Protein AF-A0A0N7KBE3-F1 (afdb_monomer_lite)

Secondary structure (DSSP, 8-state):
-HHHHHHHHT----HHHHHHHHHHHHHHHHHHHSTTS-HHHHHHHHHT-HHHHHHHHHHHHH-TTHHHHHHHHHHHHHHHT-EETTEE--SSSEE-SPPP-EEEEEEEETTEEEEEEEETTTEEEEEETTEEPPPEEGGGHHHHHHHSSS-HHHHHHHHHHHHHHHTTTEE-HHHHHHGGGGGGGS-HHHHHHHHHHHHHHHHHHHHHHHHHHHTT-S---HHHHHHHHHHHHHHHHHHTTS---

Organism: NCBI:txid1303921

Radius of gyration: 21.25 Å; chains: 1; bounding box: 46×39×81 Å

pLDDT: mean 93.51, std 7.11, range [55.38, 98.5]

Sequence (245 aa):
MNKFKTYRESIDIDYYVYFTKAYFAFNAYLKCKYPNNNDTEQIQEIQGNIIVLGKFEGLVNSGKHFKDDLIALRDAITATEIMNNGKVINLSVVKIGKHEVKDVFNQKFNKTQYFIKAIDGDKFTFTVKKYQSNPFSYDDLDQVIINAKISKTQKEKVKSEIIGFVSKYTVNLIEELDKLKSFDEYDSMEQGKIIKGIYQGYMVILYKLRNALFHSEVEPNEDVMKVYKFAYFTLRKIVHKIPVS

Foldseek 3Di:
DVVVVVCVVVVPDQLLVLLVVLVVLVVVVLCVVPVPDDPVVSLLVVLPDPQLLVLLLCCLVPNDCLLVLLLLLVVLLVVAQFDFPNHGPALQWFFLADQDWDFLDAQDDPNWTKTWTQHPPQWIWIDTDPWTFDTDHPVCLVVRLVPTPDDPVVSVVNNVSVVVSSCVRTHNLNVLSVCSVVLVVDDPVVNSVSSSRNSSRLSRSSVRLVNSSVVVSDDDDPSNSSNSNSSSVNSNSSSVSPDDD

Structure (mmCIF, N/CA/C/O backbone):
data_AF-A0A0N7KBE3-F1
#
_entry.id   AF-A0A0N7KBE3-F1
#
loop_
_atom_site.group_PDB
_atom_site.id
_atom_site.type_symbol
_atom_site.label_atom_id
_atom_site.label_alt_id
_atom_site.label_comp_id
_atom_site.label_asym_id
_atom_site.label_entity_id
_atom_site.label_seq_id
_atom_site.pdbx_PDB_ins_code
_atom_site.Cartn_x
_atom_site.Cartn_y
_atom_site.Cartn_z
_atom_site.occupancy
_atom_site.B_iso_or_equiv
_atom_site.auth_seq_id
_atom_site.auth_comp_id
_atom_site.auth_asym_id
_atom_site.auth_atom_id
_atom_site.pdbx_PDB_model_num
ATOM 1 N N . MET A 1 1 ? -2.328 12.972 -47.769 1.00 58.09 1 MET A N 1
ATOM 2 C CA . MET A 1 1 ? -1.957 13.864 -46.646 1.00 58.09 1 MET A CA 1
ATOM 3 C C . MET A 1 1 ? -2.874 13.737 -45.424 1.00 58.09 1 MET A C 1
ATOM 5 O O . MET A 1 1 ? -2.329 13.602 -44.340 1.00 58.09 1 MET A O 1
ATOM 9 N N . ASN A 1 2 ? -4.210 13.668 -45.560 1.00 65.00 2 ASN A N 1
ATOM 10 C CA . ASN A 1 2 ? -5.120 13.497 -44.404 1.00 65.00 2 ASN A CA 1
ATOM 11 C C . ASN A 1 2 ? -4.841 12.242 -43.557 1.00 65.00 2 ASN A C 1
ATOM 13 O O . ASN A 1 2 ? -4.743 12.345 -42.344 1.00 65.00 2 ASN A O 1
ATOM 17 N N . LYS A 1 3 ? -4.605 11.081 -44.186 1.00 60.62 3 LYS A N 1
ATOM 18 C CA . LYS A 1 3 ? -4.314 9.832 -43.455 1.00 60.62 3 LYS A CA 1
ATOM 19 C C . LYS A 1 3 ? -3.034 9.908 -42.609 1.00 60.62 3 LYS A C 1
ATOM 21 O O . LYS A 1 3 ? -3.018 9.413 -41.496 1.00 60.62 3 LYS A O 1
ATOM 26 N N . PHE A 1 4 ? -1.978 10.556 -43.110 1.00 77.19 4 PHE A N 1
ATOM 27 C CA . PHE A 1 4 ? -0.725 10.733 -42.361 1.00 77.19 4 PHE A CA 1
ATOM 28 C C . PHE A 1 4 ? -0.898 11.672 -41.163 1.00 77.19 4 PHE A C 1
ATOM 30 O O . PHE A 1 4 ? -0.346 11.405 -40.105 1.00 77.19 4 PHE A O 1
ATOM 37 N N . LYS A 1 5 ? -1.695 12.739 -41.313 1.00 74.88 5 LYS A N 1
ATOM 38 C CA . LYS A 1 5 ? -2.056 13.625 -40.201 1.00 74.88 5 LYS A CA 1
ATOM 39 C C . LYS A 1 5 ? -2.809 12.852 -39.112 1.00 74.88 5 LYS A C 1
ATOM 41 O O . LYS A 1 5 ? -2.388 12.901 -37.968 1.00 74.88 5 LYS A O 1
ATOM 46 N N . THR A 1 6 ? -3.801 12.043 -39.491 1.00 69.50 6 THR A N 1
ATOM 47 C CA . THR A 1 6 ? -4.522 11.162 -38.560 1.00 69.50 6 THR A CA 1
ATOM 48 C C . THR A 1 6 ? -3.596 10.157 -37.875 1.00 69.50 6 THR A C 1
ATOM 50 O O . THR A 1 6 ? -3.644 10.042 -36.660 1.00 69.50 6 THR A O 1
ATOM 53 N N . TYR A 1 7 ? -2.701 9.485 -38.613 1.00 74.00 7 TYR A N 1
ATOM 54 C CA . TYR A 1 7 ? -1.732 8.564 -38.005 1.00 74.00 7 TYR A CA 1
ATOM 55 C C . TYR A 1 7 ? -0.752 9.266 -37.064 1.00 74.00 7 TYR A C 1
ATOM 57 O O . TYR A 1 7 ? -0.377 8.697 -36.050 1.00 74.00 7 TYR A O 1
ATOM 65 N N . ARG A 1 8 ? -0.332 10.493 -37.389 1.00 74.75 8 ARG A N 1
ATOM 66 C CA . ARG A 1 8 ? 0.541 11.309 -36.538 1.00 74.75 8 ARG A CA 1
ATOM 67 C C . ARG A 1 8 ? -0.174 11.783 -35.272 1.00 74.75 8 ARG A C 1
ATOM 69 O O . ARG A 1 8 ? 0.470 11.885 -34.240 1.00 74.75 8 ARG A O 1
ATOM 76 N N . GLU A 1 9 ? -1.462 12.087 -35.358 1.00 68.50 9 GLU A N 1
ATOM 77 C CA . GLU A 1 9 ? -2.300 12.471 -34.215 1.00 68.50 9 GLU A CA 1
ATOM 78 C C . GLU A 1 9 ? -2.702 11.256 -33.363 1.00 68.50 9 GLU A C 1
ATOM 80 O O . GLU A 1 9 ? -3.001 11.416 -32.191 1.00 68.50 9 GLU A O 1
ATOM 85 N N . SER A 1 10 ? -2.660 10.039 -33.918 1.00 61.31 10 SER A N 1
ATOM 86 C CA . SER A 1 10 ? -2.966 8.786 -33.214 1.00 61.31 10 SER A CA 1
ATOM 87 C C . SER A 1 10 ? -1.727 7.990 -32.779 1.00 61.31 10 SER A C 1
ATOM 89 O O . SER A 1 10 ? -1.866 6.831 -32.395 1.00 61.31 10 SER A O 1
ATOM 91 N N . ILE A 1 11 ? -0.514 8.542 -32.918 1.00 72.38 11 ILE A N 1
ATOM 92 C CA . ILE A 1 11 ? 0.752 7.843 -32.606 1.00 72.38 11 ILE A CA 1
ATOM 93 C C . ILE A 1 11 ? 1.149 7.953 -31.129 1.00 72.38 11 ILE A C 1
ATOM 95 O O . ILE A 1 11 ? 2.269 7.587 -30.767 1.00 72.38 11 ILE A O 1
ATOM 99 N N . ASP A 1 12 ? 0.278 8.508 -30.287 1.00 73.94 12 ASP A N 1
ATOM 100 C CA . ASP A 1 12 ? 0.599 8.748 -28.888 1.00 73.94 12 ASP A CA 1
ATOM 101 C C . ASP A 1 12 ? 1.112 7.480 -28.203 1.00 73.94 12 ASP A C 1
ATOM 103 O O . ASP A 1 12 ? 0.693 6.354 -28.481 1.00 73.94 12 ASP A O 1
ATOM 107 N N . ILE A 1 13 ? 2.096 7.678 -27.328 1.00 83.75 13 ILE A N 1
ATOM 108 C CA . ILE A 1 13 ? 2.769 6.578 -26.647 1.00 83.75 13 ILE A CA 1
ATOM 109 C C . ILE A 1 13 ? 1.747 5.845 -25.780 1.00 83.75 13 ILE A C 1
ATOM 111 O O . ILE A 1 13 ? 1.262 6.383 -24.786 1.00 83.75 13 ILE A O 1
ATOM 115 N N . ASP A 1 14 ? 1.492 4.585 -26.122 1.00 88.94 14 ASP A N 1
ATOM 116 C CA . ASP A 1 14 ? 0.624 3.715 -25.342 1.00 88.94 14 ASP A CA 1
ATOM 117 C C . ASP A 1 14 ? 1.375 3.155 -24.125 1.00 88.94 14 ASP A C 1
ATOM 119 O O . ASP A 1 14 ? 2.021 2.098 -24.162 1.00 88.94 14 ASP A O 1
ATOM 123 N N . TYR A 1 15 ? 1.300 3.886 -23.014 1.00 95.25 15 TYR A N 1
ATOM 124 C CA . TYR A 1 15 ? 1.931 3.471 -21.769 1.00 95.25 15 TYR A CA 1
ATOM 125 C C . TYR A 1 15 ? 1.283 2.237 -21.132 1.00 95.25 15 TYR A C 1
ATOM 127 O O . TYR A 1 15 ? 1.960 1.589 -20.330 1.00 95.25 15 TYR A O 1
ATOM 135 N N . TYR A 1 16 ? 0.065 1.834 -21.518 1.00 94.31 16 TYR A N 1
ATOM 136 C CA . TYR A 1 16 ? -0.512 0.557 -21.084 1.00 94.31 16 TYR A CA 1
ATOM 137 C C . TYR A 1 16 ? 0.310 -0.610 -21.626 1.00 94.31 16 TYR A C 1
ATOM 139 O O . TYR A 1 16 ? 0.680 -1.520 -20.877 1.00 94.31 16 TYR A O 1
ATOM 147 N N . VAL A 1 17 ? 0.671 -0.560 -22.911 1.00 93.88 17 VAL A N 1
ATOM 148 C CA . VAL A 1 17 ? 1.497 -1.589 -23.561 1.00 93.88 17 VAL A CA 1
ATOM 149 C C . VAL A 1 17 ? 2.914 -1.598 -22.986 1.00 93.88 17 VAL A C 1
ATOM 151 O O . VAL A 1 17 ? 3.453 -2.664 -22.672 1.00 93.88 17 VAL A O 1
ATOM 154 N N . TYR A 1 18 ? 3.525 -0.425 -22.786 1.00 95.88 18 TYR A N 1
ATOM 155 C CA . TYR A 1 18 ? 4.863 -0.336 -22.186 1.00 95.88 18 TYR A CA 1
ATOM 156 C C . TYR A 1 18 ? 4.896 -0.849 -20.743 1.00 95.88 18 TYR A C 1
ATOM 158 O O . TYR A 1 18 ? 5.803 -1.611 -20.388 1.00 95.88 18 TYR A O 1
ATOM 166 N N . PHE A 1 19 ? 3.906 -0.476 -19.926 1.00 97.75 19 PHE A N 1
ATOM 167 C CA . PHE A 1 19 ? 3.745 -1.002 -18.574 1.00 97.75 19 PHE A CA 1
ATOM 168 C C . PHE A 1 19 ? 3.572 -2.520 -18.597 1.00 97.75 19 PHE A C 1
ATOM 170 O O . PHE A 1 19 ? 4.321 -3.221 -17.923 1.00 97.75 19 PHE A O 1
ATOM 177 N N . THR A 1 20 ? 2.663 -3.029 -19.432 1.00 97.00 20 THR A N 1
ATOM 178 C CA . THR A 1 20 ? 2.394 -4.465 -19.587 1.00 97.00 20 THR A CA 1
ATOM 179 C C . THR A 1 20 ? 3.665 -5.236 -19.931 1.00 97.00 20 THR A C 1
ATOM 181 O O . THR A 1 20 ? 3.981 -6.235 -19.290 1.00 97.00 20 THR A O 1
ATOM 184 N N . LYS A 1 21 ? 4.464 -4.737 -20.882 1.00 96.62 21 LYS A N 1
ATOM 185 C CA . LYS A 1 21 ? 5.739 -5.358 -21.263 1.00 96.62 21 LYS A CA 1
ATOM 186 C C . LYS A 1 21 ? 6.743 -5.388 -20.107 1.00 96.62 21 LYS A C 1
ATOM 188 O O . LYS A 1 21 ? 7.381 -6.415 -19.878 1.00 96.62 21 LYS A O 1
ATOM 193 N N . ALA A 1 22 ? 6.896 -4.279 -19.380 1.00 97.38 22 ALA A N 1
ATOM 194 C CA . ALA A 1 22 ? 7.784 -4.223 -18.218 1.00 97.38 22 ALA A CA 1
ATOM 195 C C . ALA A 1 22 ? 7.299 -5.149 -17.091 1.00 97.38 22 ALA A C 1
ATOM 197 O O . ALA A 1 22 ? 8.104 -5.845 -16.471 1.00 97.38 22 ALA A O 1
ATOM 198 N N . TYR A 1 23 ? 5.985 -5.205 -16.872 1.00 97.62 23 TYR A N 1
ATOM 199 C CA . TYR A 1 23 ? 5.374 -6.081 -15.887 1.00 97.62 23 TYR A CA 1
ATOM 200 C C . TYR A 1 23 ? 5.529 -7.552 -16.259 1.00 97.62 23 TYR A C 1
ATOM 202 O O . TYR A 1 23 ? 5.835 -8.347 -15.384 1.00 97.62 23 TYR A O 1
ATOM 210 N N . PHE A 1 24 ? 5.409 -7.939 -17.531 1.00 96.38 24 PHE A N 1
ATOM 211 C CA . PHE A 1 24 ? 5.674 -9.320 -17.941 1.00 96.38 24 PHE A CA 1
ATOM 212 C C . PHE A 1 24 ? 7.113 -9.750 -17.669 1.00 96.38 24 PHE A C 1
ATOM 214 O O . PHE A 1 24 ? 7.319 -10.856 -17.176 1.00 96.38 24 PHE A O 1
ATOM 221 N N . ALA A 1 25 ? 8.100 -8.882 -17.905 1.00 96.19 25 ALA A N 1
ATOM 222 C CA . ALA A 1 25 ? 9.485 -9.176 -17.540 1.00 96.19 25 ALA A CA 1
ATOM 223 C C . ALA A 1 25 ? 9.648 -9.350 -16.018 1.00 96.19 25 ALA A C 1
ATOM 225 O O . ALA A 1 25 ? 10.287 -10.298 -15.562 1.00 96.19 25 ALA A O 1
ATOM 226 N N . PHE A 1 26 ? 9.020 -8.477 -15.226 1.00 96.38 26 PHE A N 1
ATOM 227 C CA . PHE A 1 26 ? 9.009 -8.600 -13.768 1.00 96.38 26 PHE A CA 1
ATOM 228 C C . PHE A 1 26 ? 8.296 -9.877 -13.292 1.00 96.38 26 PHE A C 1
ATOM 230 O O . PHE A 1 26 ? 8.809 -10.596 -12.442 1.00 96.38 26 PHE A O 1
ATOM 237 N N . ASN A 1 27 ? 7.150 -10.211 -13.880 1.00 95.38 27 ASN A N 1
ATOM 238 C CA . ASN A 1 27 ? 6.379 -11.407 -13.564 1.00 95.38 27 ASN A CA 1
ATOM 239 C C . ASN A 1 27 ? 7.139 -12.688 -13.934 1.00 95.38 27 ASN A C 1
ATOM 241 O O . ASN A 1 27 ? 7.119 -13.648 -13.173 1.00 95.38 27 ASN A O 1
ATOM 245 N N . ALA A 1 28 ? 7.857 -12.696 -15.061 1.00 95.06 28 ALA A N 1
ATOM 246 C CA . ALA A 1 28 ? 8.738 -13.800 -15.431 1.00 95.06 28 ALA A CA 1
ATOM 247 C C . ALA A 1 28 ? 9.829 -14.012 -14.372 1.00 95.06 28 ALA A C 1
ATOM 249 O O . ALA A 1 28 ? 10.035 -15.137 -13.922 1.00 95.06 28 ALA A O 1
ATOM 250 N N . TYR A 1 29 ? 10.457 -12.931 -13.896 1.00 95.06 29 TYR A N 1
ATOM 251 C CA . TYR A 1 29 ? 11.401 -13.006 -12.782 1.00 95.06 29 TYR A CA 1
ATOM 252 C C . TYR A 1 29 ? 10.765 -13.604 -11.516 1.00 95.06 29 TYR A C 1
ATOM 254 O O . TYR A 1 29 ? 11.348 -14.501 -10.906 1.00 95.06 29 TYR A O 1
ATOM 262 N N . LEU A 1 30 ? 9.559 -13.159 -11.139 1.00 95.00 30 LEU A N 1
ATOM 263 C CA . LEU A 1 30 ? 8.840 -13.697 -9.979 1.00 95.00 30 LEU A CA 1
ATOM 264 C C . LEU A 1 30 ? 8.523 -15.190 -10.131 1.00 95.00 30 LEU A C 1
ATOM 266 O O . LEU A 1 30 ? 8.756 -15.950 -9.196 1.00 95.00 30 LEU A O 1
ATOM 270 N N . LYS A 1 31 ? 8.047 -15.627 -11.303 1.00 94.75 31 LYS A N 1
ATOM 271 C CA . LYS A 1 31 ? 7.745 -17.040 -11.588 1.00 94.75 31 LYS A CA 1
ATOM 272 C C . LYS A 1 31 ? 8.997 -17.914 -11.566 1.00 94.75 31 LYS A C 1
ATOM 274 O O . LYS A 1 31 ? 8.933 -19.016 -11.036 1.00 94.75 31 LYS A O 1
ATOM 279 N 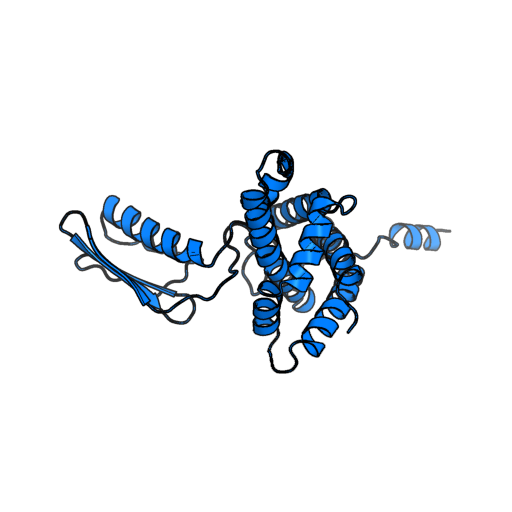N . CYS A 1 32 ? 10.131 -17.427 -12.067 1.00 93.69 32 CYS A N 1
ATOM 280 C CA . CYS A 1 32 ? 11.397 -18.158 -11.978 1.00 93.69 32 CYS A CA 1
ATOM 281 C C . CYS A 1 32 ? 11.901 -18.262 -10.533 1.00 93.69 32 CYS A C 1
ATOM 283 O O . CYS A 1 32 ? 12.384 -19.312 -10.119 1.00 93.69 32 CYS A O 1
ATOM 285 N N . LYS A 1 33 ? 11.794 -17.178 -9.756 1.00 93.44 33 LYS A N 1
ATOM 286 C CA . LYS A 1 33 ? 12.320 -17.123 -8.387 1.00 93.44 33 LYS A CA 1
ATOM 287 C C . LYS A 1 33 ? 11.433 -17.832 -7.362 1.00 93.44 33 LYS A C 1
ATOM 289 O O . LYS A 1 33 ? 11.946 -18.383 -6.392 1.00 93.44 33 LYS A O 1
ATOM 294 N N . TYR A 1 34 ? 10.121 -17.813 -7.578 1.00 94.62 34 TYR A N 1
ATOM 295 C CA . TYR A 1 34 ? 9.098 -18.320 -6.663 1.00 94.62 34 TYR A CA 1
ATOM 296 C C . TYR A 1 34 ? 8.081 -19.195 -7.428 1.00 94.62 34 TYR A C 1
ATOM 298 O O . TYR A 1 34 ? 6.909 -18.822 -7.555 1.00 94.62 34 TYR A O 1
ATOM 306 N N . PRO A 1 35 ? 8.510 -20.349 -7.976 1.00 94.12 35 PRO A N 1
ATOM 307 C CA . PRO A 1 35 ? 7.712 -21.135 -8.924 1.00 94.12 35 PRO A CA 1
ATOM 308 C C . PRO A 1 35 ? 6.451 -21.756 -8.316 1.00 94.12 35 PRO A C 1
ATOM 310 O O . PRO A 1 35 ? 5.465 -21.946 -9.022 1.00 94.12 35 PRO A O 1
ATOM 313 N N . ASN A 1 36 ? 6.466 -22.036 -7.012 1.00 95.69 36 ASN A N 1
ATOM 314 C CA . ASN A 1 36 ? 5.363 -22.698 -6.311 1.00 95.69 36 ASN A CA 1
ATOM 315 C C . ASN A 1 36 ? 4.343 -21.718 -5.712 1.00 95.69 36 ASN A C 1
ATOM 317 O O . ASN A 1 36 ? 3.344 -22.153 -5.147 1.00 95.69 36 ASN A O 1
ATOM 321 N N . ASN A 1 37 ? 4.592 -20.412 -5.825 1.00 94.81 37 ASN A N 1
ATOM 322 C CA . ASN A 1 37 ? 3.770 -19.380 -5.207 1.00 94.81 37 ASN A CA 1
ATOM 323 C C . ASN A 1 37 ? 2.746 -18.838 -6.212 1.00 94.81 37 ASN A C 1
ATOM 325 O O . ASN A 1 37 ? 3.055 -18.601 -7.387 1.00 94.81 37 ASN A O 1
ATOM 329 N N . ASN A 1 38 ? 1.530 -18.573 -5.740 1.00 93.69 38 ASN A N 1
ATOM 330 C CA . ASN A 1 38 ? 0.563 -17.791 -6.507 1.00 93.69 38 ASN A CA 1
ATOM 331 C C . ASN A 1 38 ? 0.981 -16.310 -6.575 1.00 93.69 38 ASN A C 1
ATOM 333 O O . ASN A 1 38 ? 1.863 -15.866 -5.844 1.00 93.69 38 ASN A O 1
ATOM 337 N N . ASP A 1 39 ? 0.349 -15.522 -7.443 1.00 91.69 39 ASP A N 1
ATOM 338 C CA . ASP A 1 39 ? 0.766 -14.135 -7.694 1.00 91.69 39 ASP A CA 1
ATOM 339 C C . ASP A 1 39 ? 0.797 -13.271 -6.418 1.00 91.69 39 ASP A C 1
ATOM 341 O O . ASP A 1 39 ? 1.727 -12.493 -6.219 1.00 91.69 39 ASP A O 1
ATOM 345 N N . THR A 1 40 ? -0.168 -13.442 -5.509 1.00 90.56 40 THR A N 1
ATOM 346 C CA . THR A 1 40 ? -0.206 -12.707 -4.233 1.00 90.56 40 THR A CA 1
ATOM 347 C C . THR A 1 40 ? 0.959 -13.105 -3.326 1.00 90.56 40 THR A C 1
ATOM 349 O O . THR A 1 40 ? 1.613 -12.243 -2.740 1.00 90.56 40 THR A O 1
ATOM 352 N N . GLU A 1 41 ? 1.245 -14.401 -3.222 1.00 93.12 41 GLU A N 1
ATOM 353 C CA . GLU A 1 41 ? 2.377 -14.922 -2.450 1.00 93.12 41 GLU A CA 1
ATOM 354 C C . GLU A 1 41 ? 3.716 -14.472 -3.043 1.00 93.12 41 GLU A C 1
ATOM 356 O O . GLU A 1 41 ? 4.626 -14.117 -2.303 1.00 93.12 41 GLU A O 1
ATOM 361 N N . GLN A 1 42 ? 3.840 -14.415 -4.370 1.00 95.38 42 GLN A N 1
ATOM 362 C CA . GLN A 1 42 ? 5.040 -13.911 -5.042 1.00 95.38 42 GLN A CA 1
ATOM 363 C C . GLN A 1 42 ? 5.309 -12.439 -4.710 1.00 95.38 42 GLN A C 1
ATOM 365 O O . GLN A 1 42 ? 6.457 -12.054 -4.480 1.00 95.38 42 GLN A O 1
ATOM 370 N N . ILE A 1 43 ? 4.256 -11.617 -4.650 1.00 95.44 43 ILE A N 1
ATOM 371 C CA . ILE A 1 43 ? 4.372 -10.216 -4.232 1.00 95.44 43 ILE A CA 1
ATOM 372 C C . ILE A 1 43 ? 4.772 -10.114 -2.753 1.00 95.44 43 ILE A C 1
ATOM 374 O O . ILE A 1 43 ? 5.623 -9.295 -2.413 1.00 95.44 43 ILE A O 1
ATOM 378 N N . GLN A 1 44 ? 4.241 -10.967 -1.876 1.00 92.44 44 GLN A N 1
ATOM 379 C CA . GLN A 1 44 ? 4.661 -11.000 -0.468 1.00 92.44 44 GLN A CA 1
ATOM 380 C C . GLN A 1 44 ? 6.136 -11.396 -0.310 1.00 92.44 44 GLN A C 1
ATOM 382 O O . GLN A 1 44 ? 6.868 -10.776 0.460 1.00 92.44 44 GLN A O 1
ATOM 387 N N . GLU A 1 45 ? 6.600 -12.381 -1.077 1.00 94.50 45 GLU A N 1
ATOM 388 C CA . GLU A 1 45 ? 8.000 -12.810 -1.050 1.00 94.50 45 GLU A CA 1
ATOM 389 C C . GLU A 1 45 ? 8.952 -11.726 -1.574 1.00 94.50 45 GLU A C 1
ATOM 391 O O . GLU A 1 45 ? 10.000 -11.459 -0.974 1.00 94.50 45 GLU A O 1
ATOM 396 N N . ILE A 1 46 ? 8.605 -11.051 -2.679 1.00 94.81 46 ILE A N 1
ATOM 397 C CA . ILE A 1 46 ? 9.490 -10.027 -3.248 1.00 94.81 46 ILE A CA 1
ATOM 398 C C . ILE A 1 46 ? 9.605 -8.795 -2.341 1.00 94.81 46 ILE A C 1
ATOM 400 O O . ILE A 1 46 ? 10.675 -8.188 -2.281 1.00 94.81 46 ILE A O 1
ATOM 404 N N . GLN A 1 47 ? 8.568 -8.465 -1.562 1.00 94.00 47 GLN A N 1
ATOM 405 C CA . GLN A 1 47 ? 8.612 -7.406 -0.542 1.00 94.00 47 GLN A CA 1
ATOM 406 C C . GLN A 1 47 ? 9.671 -7.653 0.546 1.00 94.00 47 GLN A C 1
ATOM 408 O O . GLN A 1 47 ? 10.182 -6.694 1.127 1.00 94.00 47 GLN A O 1
ATOM 413 N N . GLY A 1 48 ? 10.007 -8.916 0.823 1.00 91.50 48 GLY A N 1
ATOM 414 C CA . GLY A 1 48 ? 11.065 -9.308 1.758 1.00 91.50 48 GLY A CA 1
ATOM 415 C C . GLY A 1 48 ? 12.446 -9.467 1.114 1.00 91.50 48 GLY A C 1
ATOM 416 O O . GLY A 1 48 ? 13.425 -9.742 1.808 1.00 91.50 48 GLY A O 1
ATOM 417 N N . ASN A 1 49 ? 12.562 -9.313 -0.208 1.00 93.88 49 ASN A N 1
ATOM 418 C CA . ASN A 1 49 ? 13.793 -9.629 -0.917 1.00 93.88 49 ASN A CA 1
ATOM 419 C C . ASN A 1 49 ? 14.864 -8.537 -0.770 1.00 93.88 49 ASN A C 1
ATOM 421 O O . ASN A 1 49 ? 14.828 -7.523 -1.467 1.00 93.88 49 ASN A O 1
ATOM 425 N N . ILE A 1 50 ? 15.875 -8.788 0.068 1.00 94.31 50 ILE A N 1
ATOM 426 C CA . ILE A 1 50 ? 16.952 -7.823 0.353 1.00 94.31 50 ILE A CA 1
ATOM 427 C C . ILE A 1 50 ? 17.753 -7.396 -0.885 1.00 94.31 50 ILE A C 1
ATOM 429 O O . ILE A 1 50 ? 18.221 -6.264 -0.951 1.00 94.31 50 ILE A O 1
ATOM 433 N N . ILE A 1 51 ? 17.892 -8.270 -1.889 1.00 93.62 51 ILE A N 1
ATOM 434 C CA . ILE A 1 51 ? 18.668 -7.961 -3.096 1.00 93.62 51 ILE A CA 1
ATOM 435 C C . ILE A 1 51 ? 17.911 -6.935 -3.933 1.00 93.62 51 ILE A C 1
ATOM 437 O O . ILE A 1 51 ? 18.483 -5.925 -4.334 1.00 93.62 51 ILE A O 1
ATOM 441 N N . VAL A 1 52 ? 16.624 -7.178 -4.187 1.00 94.88 52 VAL A N 1
ATOM 442 C CA . VAL A 1 52 ? 15.795 -6.264 -4.985 1.00 94.88 52 VAL A CA 1
ATOM 443 C C . VAL A 1 52 ? 15.530 -4.965 -4.226 1.00 94.88 52 VAL A C 1
ATOM 445 O O . VAL A 1 52 ? 15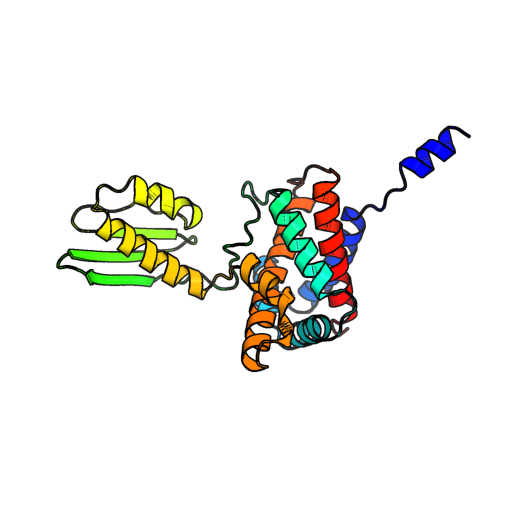.610 -3.901 -4.837 1.00 94.88 52 VAL A O 1
ATOM 448 N N . LEU A 1 53 ? 15.347 -5.028 -2.903 1.00 96.69 53 LEU A N 1
ATOM 449 C CA . LEU A 1 53 ? 15.306 -3.844 -2.044 1.00 96.69 53 LEU A CA 1
ATOM 450 C C . LEU A 1 53 ? 16.589 -3.009 -2.175 1.00 96.69 53 LEU A C 1
ATOM 452 O O . LEU A 1 53 ? 16.494 -1.816 -2.428 1.00 96.69 53 LEU A O 1
ATOM 456 N N . GLY A 1 54 ? 17.778 -3.617 -2.112 1.00 96.44 54 GLY A N 1
ATOM 457 C CA . GLY A 1 54 ? 19.042 -2.888 -2.284 1.00 96.44 54 GLY A CA 1
ATOM 458 C C . GLY A 1 54 ? 19.194 -2.250 -3.674 1.00 96.44 54 GLY A C 1
ATOM 459 O O . GLY A 1 54 ? 19.772 -1.173 -3.822 1.00 96.44 54 GLY A O 1
ATOM 460 N N . LYS A 1 55 ? 18.635 -2.869 -4.725 1.00 96.38 55 LYS A N 1
ATOM 461 C CA . LYS A 1 55 ? 18.571 -2.246 -6.061 1.00 96.38 55 LYS A CA 1
ATOM 462 C C . LYS A 1 55 ? 17.602 -1.068 -6.098 1.00 96.38 55 LYS A C 1
ATOM 464 O O . LYS A 1 55 ? 17.912 -0.061 -6.733 1.00 96.38 55 LYS A O 1
ATOM 469 N N . PHE A 1 56 ? 16.457 -1.192 -5.434 1.00 97.62 56 PHE A N 1
ATOM 470 C CA . PHE A 1 56 ? 15.481 -0.116 -5.296 1.00 97.62 56 PHE A CA 1
ATOM 471 C C . PHE A 1 56 ? 16.061 1.065 -4.510 1.00 97.62 56 PHE A C 1
ATOM 473 O O . PHE A 1 56 ? 15.985 2.196 -4.974 1.00 97.62 56 PHE A O 1
ATOM 480 N N . GLU A 1 57 ? 16.732 0.803 -3.390 1.00 97.50 57 GLU A N 1
ATOM 481 C CA . GLU A 1 57 ? 17.474 1.790 -2.600 1.00 97.50 57 GLU A CA 1
ATOM 482 C C . GLU A 1 57 ? 18.509 2.537 -3.448 1.00 97.50 57 GLU A C 1
ATOM 484 O O . GLU A 1 57 ? 18.521 3.766 -3.479 1.00 97.50 57 GLU A O 1
ATOM 489 N N . GLY A 1 58 ? 19.320 1.813 -4.226 1.00 96.94 58 GLY A N 1
ATOM 490 C CA . GLY A 1 58 ? 20.269 2.438 -5.146 1.00 96.94 58 GLY A CA 1
ATOM 491 C C . GLY A 1 58 ? 19.594 3.373 -6.160 1.00 96.94 58 GLY A C 1
ATOM 492 O O . GLY A 1 58 ? 20.138 4.432 -6.478 1.00 96.94 58 GLY A O 1
ATOM 493 N N . LEU A 1 59 ? 18.398 3.018 -6.645 1.00 97.56 59 LEU A N 1
ATOM 494 C CA . LEU A 1 59 ? 17.603 3.872 -7.531 1.00 97.56 59 LEU A CA 1
ATOM 495 C C . LEU A 1 59 ? 17.013 5.086 -6.804 1.00 97.56 59 LEU A C 1
ATOM 497 O O . LEU A 1 59 ? 17.014 6.163 -7.389 1.00 97.56 59 LEU A O 1
ATOM 501 N N . VAL A 1 60 ? 16.557 4.958 -5.556 1.00 97.56 60 VAL A N 1
ATOM 502 C CA . VAL A 1 60 ? 16.109 6.112 -4.758 1.00 97.56 60 VAL A CA 1
ATOM 503 C C . VAL A 1 60 ? 17.263 7.087 -4.546 1.00 97.56 60 VAL A C 1
ATOM 505 O O . VAL A 1 60 ? 17.096 8.276 -4.790 1.00 97.56 60 VAL A O 1
ATOM 508 N N . ASN A 1 61 ? 18.446 6.594 -4.183 1.00 95.69 61 ASN A N 1
ATOM 509 C CA . ASN A 1 61 ? 19.584 7.448 -3.846 1.00 95.69 61 ASN A CA 1
ATOM 510 C C . ASN A 1 61 ? 20.261 8.090 -5.065 1.00 95.69 61 ASN A C 1
ATOM 512 O O . ASN A 1 61 ? 20.744 9.213 -4.978 1.00 95.69 61 ASN A O 1
ATOM 516 N N . SER A 1 62 ? 20.324 7.390 -6.202 1.00 94.88 62 SER A N 1
ATOM 517 C CA . SER A 1 62 ? 21.144 7.821 -7.352 1.00 94.88 62 SER A CA 1
ATOM 518 C C . SER A 1 62 ? 20.460 7.697 -8.715 1.00 94.88 62 SER A C 1
ATOM 520 O O . SER A 1 62 ? 21.015 8.086 -9.745 1.00 94.88 62 SER A O 1
ATOM 522 N N . GLY A 1 63 ? 19.252 7.137 -8.764 1.00 94.38 63 GLY A N 1
ATOM 523 C CA . GLY A 1 63 ? 18.518 6.933 -10.002 1.00 94.38 63 GLY A CA 1
ATOM 524 C C . GLY A 1 63 ? 17.997 8.252 -10.558 1.00 94.38 63 GLY A C 1
ATOM 525 O O . GLY A 1 63 ? 17.143 8.902 -9.959 1.00 94.38 63 GLY A O 1
ATOM 526 N N . LYS A 1 64 ? 18.452 8.615 -11.761 1.00 94.44 64 LYS A N 1
ATOM 527 C CA . LYS A 1 64 ? 17.983 9.810 -12.473 1.00 94.44 64 LYS A CA 1
ATOM 528 C C . LYS A 1 64 ? 16.447 9.851 -12.523 1.00 94.44 64 LYS A C 1
ATOM 530 O O . LYS A 1 64 ? 15.830 8.919 -13.048 1.00 94.44 64 LYS A O 1
ATOM 535 N N . HIS A 1 65 ? 15.854 10.925 -11.997 1.00 96.38 65 HIS A N 1
ATOM 536 C CA . HIS A 1 65 ? 14.404 11.163 -11.895 1.00 96.38 65 HIS A CA 1
ATOM 537 C C . HIS A 1 65 ? 13.602 10.084 -11.145 1.00 96.38 65 HIS A C 1
ATOM 539 O O . HIS A 1 65 ? 12.387 10.051 -11.256 1.00 96.38 65 HIS A O 1
ATOM 545 N N . PHE A 1 66 ? 14.230 9.146 -10.426 1.00 97.88 66 PHE A N 1
ATOM 546 C CA . PHE A 1 66 ? 13.482 8.029 -9.837 1.00 97.88 66 PHE A CA 1
ATOM 547 C C . PHE A 1 66 ? 12.569 8.469 -8.685 1.00 97.88 66 PHE A C 1
ATOM 549 O O . PHE A 1 66 ? 11.419 8.039 -8.644 1.00 97.88 66 PHE A O 1
ATOM 556 N N . LYS A 1 67 ? 13.048 9.357 -7.796 1.00 97.81 67 LYS A N 1
ATOM 557 C CA . LYS A 1 67 ? 12.212 9.971 -6.748 1.00 97.81 67 LYS A CA 1
ATOM 558 C C . LYS A 1 67 ? 11.046 10.748 -7.376 1.00 97.81 67 LYS A C 1
ATOM 560 O O . LYS A 1 67 ? 9.901 10.516 -7.006 1.00 97.81 67 LYS A O 1
ATOM 565 N N . ASP A 1 68 ? 11.333 11.581 -8.379 1.00 98.00 68 ASP A N 1
ATOM 566 C CA . ASP A 1 68 ? 10.323 12.376 -9.093 1.00 98.00 68 ASP A CA 1
ATOM 567 C C . ASP A 1 68 ? 9.249 11.492 -9.744 1.00 98.00 68 ASP A C 1
ATOM 569 O O . ASP A 1 68 ? 8.060 11.760 -9.600 1.00 98.00 68 ASP A O 1
ATOM 573 N N . ASP A 1 69 ? 9.648 10.402 -10.411 1.00 98.38 69 ASP A N 1
ATOM 574 C CA . ASP A 1 69 ? 8.713 9.466 -11.044 1.00 98.38 69 ASP A CA 1
ATOM 575 C C . ASP A 1 69 ? 7.829 8.742 -10.005 1.00 98.38 69 ASP A C 1
ATOM 577 O O . ASP A 1 69 ? 6.656 8.483 -10.275 1.00 98.38 69 ASP A O 1
ATOM 581 N N . LEU A 1 70 ? 8.359 8.414 -8.816 1.00 98.44 70 LEU A N 1
ATOM 582 C CA . LEU A 1 70 ? 7.584 7.815 -7.717 1.00 98.44 70 LEU A CA 1
ATOM 583 C C . LEU A 1 70 ? 6.560 8.800 -7.131 1.00 98.44 70 LEU A C 1
ATOM 585 O O . LEU A 1 70 ? 5.411 8.430 -6.890 1.00 98.44 70 LEU A O 1
ATOM 589 N N . ILE A 1 71 ? 6.969 10.054 -6.929 1.00 98.19 71 ILE A N 1
ATOM 590 C CA . ILE A 1 71 ? 6.103 11.149 -6.470 1.00 98.19 71 ILE A CA 1
ATOM 591 C C . ILE A 1 71 ? 4.991 11.395 -7.501 1.00 98.19 71 ILE A C 1
ATOM 593 O O . ILE A 1 71 ? 3.815 11.434 -7.144 1.00 98.19 71 ILE A O 1
ATOM 597 N N . ALA A 1 72 ? 5.340 11.463 -8.788 1.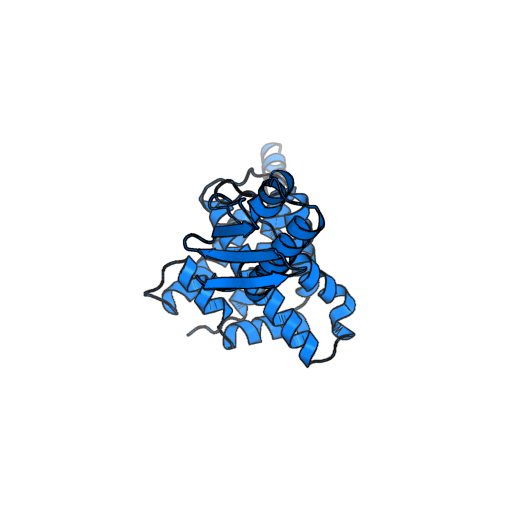00 98.31 72 ALA A N 1
ATOM 598 C CA . ALA A 1 72 ? 4.380 11.661 -9.867 1.00 98.31 72 ALA A CA 1
ATOM 599 C C . ALA A 1 72 ? 3.406 10.480 -10.023 1.00 98.31 72 ALA A C 1
ATOM 601 O O . ALA A 1 72 ? 2.231 10.689 -10.324 1.00 98.31 72 ALA A O 1
ATOM 602 N N . LEU A 1 73 ? 3.855 9.242 -9.773 1.00 98.12 73 LEU A N 1
ATOM 603 C CA . LEU A 1 73 ? 2.975 8.072 -9.735 1.00 98.12 73 LEU A CA 1
ATOM 604 C C . LEU A 1 73 ? 1.918 8.196 -8.630 1.00 98.12 73 LEU A C 1
ATOM 606 O O . LEU A 1 73 ? 0.742 7.940 -8.883 1.00 98.12 73 LEU A O 1
ATOM 610 N N . ARG A 1 74 ? 2.317 8.603 -7.418 1.00 97.19 74 ARG A N 1
ATOM 611 C CA . ARG A 1 74 ? 1.375 8.852 -6.313 1.00 97.19 74 ARG A CA 1
ATOM 612 C C . ARG A 1 74 ? 0.354 9.915 -6.685 1.00 97.19 74 ARG A C 1
ATOM 614 O O . ARG A 1 74 ? -0.837 9.697 -6.466 1.00 97.19 74 ARG A O 1
ATOM 621 N N . ASP A 1 75 ? 0.810 11.036 -7.235 1.00 97.06 75 ASP A N 1
ATOM 622 C CA . ASP A 1 75 ? -0.068 12.154 -7.592 1.00 97.06 75 ASP A CA 1
ATOM 623 C C . ASP A 1 75 ? -1.084 11.727 -8.657 1.00 97.06 75 ASP A C 1
ATOM 625 O O . ASP A 1 75 ? -2.280 11.970 -8.506 1.00 97.06 75 ASP A O 1
ATOM 629 N N . ALA A 1 76 ? -0.631 10.996 -9.680 1.00 96.75 76 ALA A N 1
ATOM 630 C CA . ALA A 1 76 ? -1.501 10.479 -10.730 1.00 96.75 76 ALA A CA 1
ATOM 631 C C . ALA A 1 76 ? -2.542 9.480 -10.190 1.00 96.75 76 ALA A C 1
ATOM 633 O O . ALA A 1 76 ? -3.719 9.586 -10.528 1.00 96.75 76 ALA A O 1
ATOM 634 N N . ILE A 1 77 ? -2.148 8.531 -9.328 1.00 95.69 77 ILE A N 1
ATOM 635 C CA . ILE A 1 77 ? -3.092 7.562 -8.737 1.00 95.69 77 ILE A CA 1
ATOM 636 C C . ILE A 1 77 ? -4.131 8.278 -7.870 1.00 95.69 77 ILE A C 1
ATOM 638 O O . ILE A 1 77 ? -5.318 7.974 -7.965 1.00 95.69 77 ILE A O 1
ATOM 642 N N . THR A 1 78 ? -3.690 9.240 -7.056 1.00 94.12 78 THR A N 1
ATOM 643 C CA . THR A 1 78 ? -4.564 9.990 -6.140 1.00 94.12 78 THR A CA 1
ATOM 644 C C . THR A 1 78 ? -5.589 10.831 -6.901 1.00 94.12 78 THR A C 1
ATOM 646 O O . THR A 1 78 ? -6.713 10.975 -6.436 1.00 94.12 78 THR A O 1
ATOM 649 N N . ALA A 1 79 ? -5.233 11.349 -8.081 1.00 93.56 79 ALA A N 1
ATOM 650 C CA . ALA A 1 79 ? -6.136 12.147 -8.907 1.00 93.56 79 ALA A CA 1
ATOM 651 C C . ALA A 1 79 ? -7.147 11.321 -9.727 1.00 93.56 79 ALA A C 1
ATOM 653 O O . ALA A 1 79 ? -8.171 11.864 -10.127 1.00 93.56 79 ALA A O 1
ATOM 654 N N . THR A 1 80 ? -6.863 10.042 -10.005 1.00 90.06 80 THR A N 1
ATOM 655 C CA . THR A 1 80 ? -7.586 9.264 -11.035 1.00 90.06 80 THR A CA 1
ATOM 656 C C . THR A 1 80 ? -8.542 8.202 -10.465 1.00 90.06 80 THR A C 1
ATOM 658 O O . THR A 1 80 ? -9.314 7.620 -11.216 1.00 90.06 80 THR A O 1
ATOM 661 N N . GLU A 1 81 ? -8.499 7.918 -9.157 1.00 87.00 81 GLU A N 1
ATOM 662 C CA . GLU A 1 81 ? -9.366 6.924 -8.485 1.00 87.00 81 GLU A CA 1
ATOM 663 C C . GLU A 1 81 ? -9.468 5.561 -9.215 1.00 87.00 81 GLU A C 1
ATOM 665 O O . GLU A 1 81 ? -10.550 5.033 -9.462 1.00 87.00 81 GLU A O 1
ATOM 670 N N . ILE A 1 82 ? -8.327 4.949 -9.563 1.00 90.69 82 ILE A N 1
ATOM 671 C CA . ILE A 1 82 ? -8.315 3.655 -10.273 1.00 90.69 82 ILE A CA 1
ATOM 672 C C . ILE A 1 82 ? -8.967 2.557 -9.429 1.00 90.69 82 ILE A C 1
ATOM 674 O O . ILE A 1 82 ? -8.594 2.350 -8.273 1.00 90.69 82 ILE A O 1
ATOM 678 N N . MET A 1 83 ? -9.874 1.794 -10.037 1.00 90.12 83 MET A N 1
ATOM 679 C CA . MET A 1 83 ? -10.547 0.658 -9.412 1.00 90.12 83 MET A CA 1
ATOM 680 C C . MET A 1 83 ? -9.726 -0.628 -9.545 1.00 90.12 83 MET A C 1
ATOM 682 O O . MET A 1 83 ? -9.119 -0.894 -10.577 1.00 90.12 83 MET A O 1
ATOM 686 N N . ASN A 1 84 ? -9.730 -1.450 -8.498 1.00 88.31 84 ASN A N 1
ATOM 687 C CA . ASN A 1 84 ? -9.297 -2.835 -8.537 1.00 88.31 84 ASN A CA 1
ATOM 688 C C . ASN A 1 84 ? -10.242 -3.738 -7.727 1.00 88.31 84 ASN A C 1
ATOM 690 O O . ASN A 1 84 ? -10.440 -3.520 -6.531 1.00 88.31 84 ASN A O 1
ATOM 694 N N . ASN A 1 85 ? -10.802 -4.767 -8.361 1.00 86.62 85 ASN A N 1
ATOM 695 C CA . ASN A 1 85 ? -11.835 -5.652 -7.818 1.00 86.62 85 ASN A CA 1
ATOM 696 C C . ASN A 1 85 ? -13.003 -4.8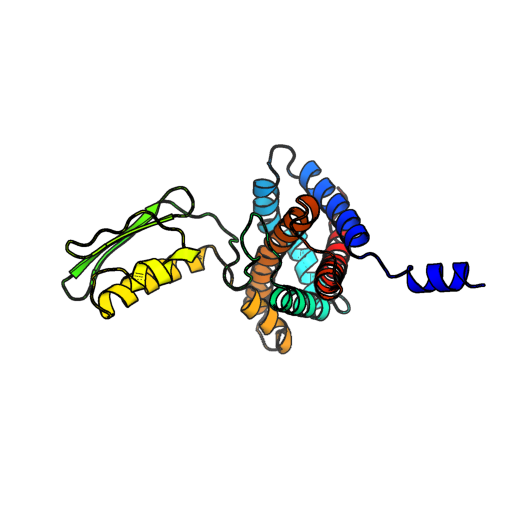75 -7.184 1.00 86.62 85 ASN A C 1
ATOM 698 O O . ASN A 1 85 ? -13.420 -5.150 -6.056 1.00 86.62 85 ASN A O 1
ATOM 702 N N . GLY A 1 86 ? -13.487 -3.847 -7.887 1.00 83.38 86 GLY A N 1
ATOM 703 C CA . GLY A 1 86 ? -14.581 -2.990 -7.417 1.00 83.38 86 GLY A CA 1
ATOM 704 C C . GLY A 1 86 ? -14.239 -2.049 -6.249 1.00 83.38 86 GLY A C 1
ATOM 705 O O . GLY A 1 86 ? -15.150 -1.439 -5.692 1.00 83.38 86 GLY A O 1
ATOM 706 N N . LYS A 1 87 ? -12.961 -1.906 -5.868 1.00 86.69 87 LYS A N 1
ATOM 707 C CA . LYS A 1 87 ? -12.500 -0.964 -4.833 1.00 86.69 87 LYS A CA 1
ATOM 708 C C . LYS A 1 87 ? -11.426 -0.025 -5.369 1.00 86.69 87 LYS A C 1
ATOM 710 O O . LYS A 1 87 ? -10.520 -0.472 -6.063 1.00 86.69 87 LYS A O 1
ATOM 715 N N . VAL A 1 88 ? -11.458 1.247 -4.983 1.00 90.31 88 VAL A N 1
ATOM 716 C CA . VAL A 1 88 ? -10.404 2.207 -5.350 1.00 90.31 88 VAL A CA 1
ATOM 717 C C . VAL A 1 88 ? -9.048 1.747 -4.796 1.00 90.31 88 VAL A C 1
ATOM 719 O O . VAL A 1 88 ? -8.937 1.311 -3.644 1.00 90.31 88 VAL A O 1
ATOM 722 N N . ILE A 1 89 ? -7.993 1.851 -5.606 1.00 92.06 89 ILE A N 1
ATOM 723 C CA . ILE A 1 89 ? -6.610 1.625 -5.184 1.00 92.06 89 ILE A CA 1
ATOM 724 C C . ILE A 1 89 ? -6.217 2.732 -4.203 1.00 92.06 89 ILE A C 1
ATOM 726 O O . ILE A 1 89 ? -5.772 3.814 -4.572 1.00 92.06 89 ILE A O 1
ATOM 730 N N . ASN A 1 90 ? -6.377 2.433 -2.918 1.00 89.00 90 ASN A N 1
ATOM 731 C CA . ASN A 1 90 ? -6.034 3.331 -1.828 1.00 89.00 90 ASN A CA 1
ATOM 732 C C . ASN A 1 90 ? -4.522 3.281 -1.512 1.00 89.00 90 ASN A C 1
ATOM 734 O O . ASN A 1 90 ? -3.959 2.198 -1.318 1.00 89.00 90 ASN A O 1
ATOM 738 N N . LEU A 1 91 ? -3.885 4.458 -1.443 1.00 94.75 91 LEU A N 1
ATOM 739 C CA . LEU A 1 91 ? -2.470 4.631 -1.088 1.00 94.75 91 LEU A CA 1
ATOM 740 C C . LEU A 1 91 ? -2.224 4.955 0.397 1.00 94.75 91 LEU A C 1
ATOM 742 O O . LEU A 1 91 ? -1.093 4.824 0.857 1.00 94.75 91 LEU A O 1
ATOM 746 N N . SER A 1 92 ? -3.237 5.375 1.157 1.00 93.25 92 SER A N 1
ATOM 747 C CA . SER A 1 92 ? -3.098 5.680 2.587 1.00 93.25 92 SER A CA 1
ATOM 748 C C . SER A 1 92 ? -3.088 4.434 3.475 1.00 93.25 92 SER A C 1
ATOM 750 O O . SER A 1 92 ? -2.590 4.485 4.598 1.00 93.25 92 SER A O 1
ATOM 752 N N . VAL A 1 93 ? -3.596 3.302 2.976 1.00 93.12 93 VAL A N 1
ATOM 753 C CA . VAL A 1 93 ? -3.664 2.032 3.713 1.00 93.12 93 VAL A CA 1
ATOM 754 C C . VAL A 1 93 ? -3.247 0.876 2.800 1.00 93.12 93 VAL A C 1
ATOM 756 O O . VAL A 1 93 ? -4.054 0.050 2.365 1.00 93.12 93 VAL A O 1
ATOM 759 N N . VAL A 1 94 ? -1.955 0.805 2.475 1.00 95.25 94 VAL A N 1
ATOM 760 C CA . VAL A 1 94 ? -1.416 -0.271 1.630 1.00 95.25 94 VAL A CA 1
ATOM 761 C C . VAL A 1 94 ? -0.997 -1.450 2.500 1.00 95.25 94 VAL A C 1
ATOM 763 O O . VAL A 1 94 ? -0.079 -1.333 3.307 1.00 95.25 94 VAL A O 1
ATOM 766 N N . LYS A 1 95 ? -1.645 -2.607 2.326 1.00 93.38 95 LYS A N 1
ATOM 767 C CA . LYS A 1 95 ? -1.327 -3.846 3.053 1.00 93.38 95 LYS A CA 1
ATOM 768 C C . LYS A 1 95 ? 0.020 -4.420 2.602 1.00 93.38 95 LYS A C 1
ATOM 770 O O . LYS A 1 95 ? 0.122 -4.959 1.506 1.00 93.38 95 LYS A O 1
ATOM 775 N N . ILE A 1 96 ? 1.031 -4.323 3.462 1.00 93.62 96 ILE A N 1
ATOM 776 C CA . ILE A 1 96 ? 2.412 -4.787 3.221 1.00 93.62 96 ILE A CA 1
ATOM 777 C C . ILE A 1 96 ? 2.813 -5.983 4.094 1.00 93.62 96 ILE A C 1
ATOM 779 O O . ILE A 1 96 ? 3.917 -6.504 3.971 1.00 93.62 96 ILE A O 1
ATOM 783 N N . GLY A 1 97 ? 1.924 -6.411 4.988 1.00 90.62 97 GLY A N 1
ATOM 784 C CA . GLY A 1 97 ? 2.112 -7.568 5.850 1.00 90.62 97 GLY A CA 1
ATOM 785 C C . GLY A 1 97 ? 0.845 -8.409 5.974 1.00 90.62 97 GLY A C 1
ATOM 786 O O . GLY A 1 97 ? -0.184 -8.143 5.346 1.00 90.62 97 GLY A O 1
ATOM 787 N N . LYS A 1 98 ? 0.927 -9.452 6.799 1.00 88.94 98 LYS A N 1
ATOM 788 C CA . LYS A 1 98 ? -0.187 -10.371 7.038 1.00 88.94 98 LYS A CA 1
ATOM 789 C C . LYS A 1 98 ? -1.095 -9.837 8.142 1.00 88.94 98 LYS A C 1
ATOM 791 O O . LYS A 1 98 ? -0.629 -9.310 9.148 1.00 88.94 98 LYS A O 1
ATOM 796 N N . HIS A 1 99 ? -2.396 -10.007 7.941 1.00 91.94 99 HIS A N 1
ATOM 797 C CA . HIS A 1 99 ? -3.376 -9.827 8.999 1.00 91.94 99 HIS A CA 1
ATOM 798 C C . HIS A 1 99 ? -3.324 -11.051 9.912 1.00 91.94 99 HIS A C 1
ATOM 800 O O . HIS A 1 99 ? -3.489 -12.181 9.454 1.00 91.94 99 HIS A O 1
ATOM 806 N N . GLU A 1 100 ? -3.068 -10.830 11.195 1.00 94.44 100 GLU A N 1
ATOM 807 C CA . GLU A 1 100 ? -3.012 -11.900 12.187 1.00 94.44 100 GLU A CA 1
ATOM 808 C C . GLU A 1 100 ? -4.342 -12.009 12.928 1.00 94.44 100 GLU A C 1
ATOM 810 O O . GLU A 1 100 ? -4.807 -11.033 13.520 1.00 94.44 100 GLU A O 1
ATOM 815 N N . VAL A 1 101 ? -4.914 -13.213 12.956 1.00 96.38 101 VAL A N 1
ATOM 816 C CA . VAL A 1 101 ? -6.097 -13.517 13.767 1.00 96.38 101 VAL A CA 1
ATOM 817 C C . VAL A 1 101 ? -5.695 -13.557 15.238 1.00 96.38 101 VAL A C 1
ATOM 819 O O . VAL A 1 101 ? -4.964 -14.454 15.658 1.00 96.38 101 VAL A O 1
ATOM 822 N N . LYS A 1 102 ? -6.155 -12.578 16.022 1.00 97.00 102 LYS A N 1
ATOM 823 C CA . LYS A 1 102 ? -5.886 -12.491 17.464 1.00 97.00 102 LYS A CA 1
ATOM 824 C C . LYS A 1 102 ? -6.793 -11.498 18.180 1.00 97.00 102 LYS A C 1
ATOM 826 O O . LYS A 1 102 ? -7.454 -10.655 17.571 1.00 97.00 102 LYS A O 1
ATOM 831 N N . ASP A 1 103 ? -6.746 -11.551 19.505 1.00 97.31 103 ASP A N 1
ATOM 832 C CA . ASP A 1 103 ? -7.291 -10.502 20.358 1.00 97.31 103 ASP A CA 1
ATOM 833 C C . ASP A 1 103 ? -6.436 -9.232 20.199 1.00 97.31 103 ASP A C 1
ATOM 835 O O . ASP A 1 103 ? -5.279 -9.179 20.614 1.00 97.31 103 ASP A O 1
ATOM 839 N N . VAL A 1 104 ? -7.011 -8.206 19.571 1.00 97.06 104 VAL A N 1
ATOM 840 C CA . VAL A 1 104 ? -6.380 -6.889 19.395 1.00 97.06 104 VAL A CA 1
ATOM 841 C C . VAL A 1 104 ? -6.357 -6.145 20.726 1.00 97.06 104 VAL A C 1
ATOM 843 O O . VAL A 1 104 ? -5.341 -5.565 21.095 1.00 97.06 104 VAL A O 1
ATOM 846 N N . PHE A 1 105 ? -7.469 -6.193 21.462 1.00 97.75 105 PHE A N 1
ATOM 847 C CA . PHE A 1 105 ? -7.588 -5.577 22.778 1.00 97.75 105 PHE A CA 1
ATOM 848 C C . PHE A 1 105 ? -8.607 -6.333 23.631 1.00 97.75 105 PHE A C 1
ATOM 850 O O . PHE A 1 105 ? -9.752 -6.512 23.224 1.00 97.75 105 PHE A O 1
ATOM 857 N N . ASN A 1 106 ? -8.212 -6.753 24.830 1.00 96.62 106 ASN A N 1
ATOM 858 C CA . ASN A 1 106 ? -9.064 -7.526 25.735 1.00 96.62 106 ASN A CA 1
ATOM 859 C C . ASN A 1 106 ? -8.834 -7.087 27.188 1.00 96.62 106 ASN A C 1
ATOM 861 O O . ASN A 1 106 ? -8.229 -7.798 27.988 1.00 96.62 106 ASN A O 1
ATOM 865 N N . GLN A 1 107 ? -9.219 -5.851 27.509 1.00 95.50 107 GLN A N 1
ATOM 866 C CA . GLN A 1 107 ? -8.955 -5.241 28.815 1.00 95.50 107 GLN A CA 1
ATOM 867 C C . GLN A 1 107 ? -10.039 -4.223 29.200 1.00 95.50 107 GLN A C 1
ATOM 869 O O . GLN A 1 107 ? -10.898 -3.841 28.395 1.00 95.50 107 GLN A O 1
ATOM 874 N N . LYS A 1 108 ? -9.987 -3.749 30.452 1.00 94.31 108 LYS A N 1
ATOM 875 C CA . LYS A 1 108 ? -10.810 -2.626 30.915 1.00 94.31 108 LYS A CA 1
ATOM 876 C C . LYS A 1 108 ? -10.174 -1.293 30.537 1.00 94.31 108 LYS A C 1
ATOM 878 O O . LYS A 1 108 ? -8.991 -1.075 30.760 1.00 94.31 108 LYS A O 1
ATOM 883 N N . PHE A 1 109 ? -10.998 -0.361 30.078 1.00 94.19 109 PHE A N 1
ATOM 884 C CA . PHE A 1 109 ? -10.647 1.047 29.914 1.00 94.19 109 PHE A CA 1
ATOM 885 C C . PHE A 1 109 ? -11.794 1.911 30.450 1.00 94.19 109 PHE A C 1
ATOM 887 O O . PHE A 1 109 ? -12.960 1.678 30.125 1.00 94.19 109 PHE A O 1
ATOM 894 N N . ASN A 1 110 ? -11.497 2.865 31.338 1.00 91.69 110 ASN A N 1
ATOM 895 C CA . ASN A 1 110 ? -12.506 3.679 32.036 1.00 91.69 110 ASN A CA 1
ATOM 896 C C . ASN A 1 110 ? -13.650 2.840 32.640 1.00 91.69 110 ASN A C 1
ATOM 898 O O . ASN A 1 110 ? -14.832 3.077 32.383 1.00 91.69 110 ASN A O 1
ATOM 902 N N . LYS A 1 111 ? -13.283 1.803 33.409 1.00 92.69 111 LYS A N 1
ATOM 903 C CA . LYS A 1 111 ? -14.197 0.843 34.068 1.00 92.69 111 LYS A CA 1
ATOM 904 C C . LYS A 1 111 ? -15.098 0.031 33.118 1.00 92.69 111 LYS A C 1
ATOM 906 O O . LYS A 1 111 ? -15.899 -0.770 33.588 1.00 92.69 111 LYS A O 1
ATOM 911 N N . THR A 1 112 ? -14.963 0.188 31.802 1.00 94.62 112 THR A N 1
ATOM 912 C CA . THR A 1 112 ? -15.692 -0.591 30.793 1.00 94.62 112 THR A CA 1
ATOM 913 C C . THR A 1 112 ? -14.784 -1.679 30.235 1.00 94.62 112 THR A C 1
ATOM 915 O O . THR A 1 112 ? -13.648 -1.390 29.878 1.00 94.62 112 THR A O 1
ATOM 918 N N . GLN A 1 113 ? -15.276 -2.914 30.141 1.00 95.56 113 GLN A N 1
ATOM 919 C CA . GLN A 1 113 ? -14.573 -3.999 29.454 1.00 95.56 113 GLN A CA 1
ATOM 920 C C . GLN A 1 113 ? -14.750 -3.873 27.935 1.00 95.56 113 GLN A C 1
ATOM 922 O O . GLN A 1 113 ? -15.867 -3.639 27.462 1.00 95.56 113 GLN A O 1
ATOM 927 N N . TYR A 1 114 ? -13.657 -4.061 27.196 1.00 97.75 114 TYR A N 1
ATOM 928 C CA . TYR A 1 114 ? -13.631 -4.110 25.737 1.00 97.75 114 TYR A CA 1
ATOM 929 C C . TYR A 1 114 ? -13.054 -5.450 25.294 1.00 97.75 114 TYR A C 1
ATOM 931 O O . TYR A 1 114 ? -12.082 -5.929 25.877 1.00 97.75 114 TYR A O 1
ATOM 939 N N . PHE A 1 115 ? -13.625 -6.007 24.234 1.00 97.88 115 PHE A N 1
ATOM 940 C CA . PHE A 1 115 ? -13.073 -7.148 23.514 1.00 97.88 115 PHE A CA 1
ATOM 941 C C . PHE A 1 115 ? -13.047 -6.796 22.033 1.00 97.88 115 PHE A C 1
ATOM 943 O O . PHE A 1 115 ? -14.103 -6.652 21.432 1.00 97.88 115 PHE A O 1
ATOM 950 N N . ILE A 1 116 ? -11.867 -6.629 21.454 1.00 98.31 116 ILE A N 1
ATOM 951 C CA . ILE A 1 116 ? -11.649 -6.302 20.045 1.00 98.31 116 ILE A CA 1
ATOM 952 C C . ILE A 1 116 ? -10.808 -7.426 19.458 1.00 98.31 116 ILE A C 1
ATOM 954 O O . ILE A 1 116 ? -9.759 -7.761 20.011 1.00 98.31 116 ILE A O 1
ATOM 958 N N . LYS A 1 117 ? -11.264 -8.009 18.352 1.00 98.25 117 LYS A N 1
ATOM 959 C CA . LYS A 1 117 ? -10.614 -9.149 17.705 1.00 98.25 117 LYS A CA 1
ATOM 960 C C . LYS A 1 117 ? -10.385 -8.874 16.231 1.00 98.25 117 LYS A C 1
ATOM 962 O O . LYS A 1 117 ? -11.290 -8.399 15.547 1.00 98.25 117 LYS A O 1
ATOM 967 N N . ALA A 1 118 ? -9.194 -9.224 15.774 1.00 97.81 118 ALA A N 1
ATOM 968 C CA . ALA A 1 118 ? -8.875 -9.461 14.378 1.00 97.81 118 ALA A CA 1
ATOM 969 C C . ALA A 1 118 ? -9.235 -10.919 14.070 1.00 97.81 118 ALA A C 1
ATOM 971 O O . ALA A 1 118 ? -8.865 -11.821 14.825 1.00 97.81 118 ALA A O 1
ATOM 972 N N . ILE A 1 119 ? -10.016 -11.140 13.021 1.00 97.38 119 ILE A N 1
ATOM 973 C CA . ILE A 1 119 ? -10.575 -12.441 12.646 1.00 97.38 119 ILE A CA 1
ATOM 974 C C . ILE A 1 119 ? -10.317 -12.720 11.165 1.00 97.38 119 ILE A C 1
ATOM 976 O O . ILE A 1 119 ? -9.904 -11.840 10.414 1.00 97.38 119 ILE A O 1
ATOM 980 N N . ASP A 1 120 ? -10.562 -13.960 10.748 1.00 94.31 120 ASP A N 1
ATOM 981 C CA . ASP A 1 120 ? -10.299 -14.402 9.379 1.00 94.31 120 ASP A CA 1
ATOM 982 C C . ASP A 1 120 ? -11.015 -13.538 8.317 1.00 94.31 120 ASP A C 1
ATOM 984 O O . ASP A 1 120 ? -12.074 -12.946 8.558 1.00 94.31 120 ASP A O 1
ATOM 988 N N . GLY A 1 121 ? -10.417 -13.467 7.129 1.00 90.19 121 GLY A N 1
ATOM 989 C CA . GLY A 1 121 ? -10.878 -12.658 6.006 1.00 90.19 121 GLY A CA 1
ATOM 990 C C . GLY A 1 121 ? -10.557 -11.169 6.133 1.00 90.19 121 GLY A C 1
ATOM 991 O O . GLY A 1 121 ? -11.305 -10.360 5.589 1.00 90.19 121 GLY A O 1
ATOM 992 N N . ASP A 1 122 ? -9.485 -10.810 6.853 1.00 92.75 122 ASP A N 1
ATOM 993 C CA . ASP A 1 122 ? -9.083 -9.424 7.1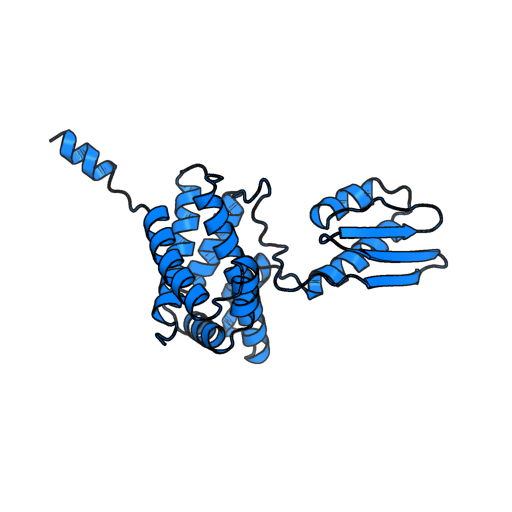52 1.00 92.75 122 ASP A CA 1
ATOM 994 C C . ASP A 1 122 ? -10.192 -8.610 7.842 1.00 92.75 122 ASP A C 1
ATOM 996 O O . ASP A 1 122 ? -10.430 -7.437 7.530 1.00 92.75 122 ASP A O 1
ATOM 1000 N N . LYS A 1 123 ? -10.911 -9.245 8.772 1.00 97.12 123 LYS A N 1
ATOM 1001 C CA . LYS A 1 123 ? -12.083 -8.657 9.425 1.00 97.12 123 LYS A CA 1
ATOM 1002 C C . LYS A 1 123 ? -11.845 -8.384 10.899 1.00 97.12 123 LYS A C 1
ATOM 1004 O O . LYS A 1 123 ? -10.936 -8.906 11.538 1.00 97.12 123 LYS A O 1
ATOM 1009 N N . PHE A 1 124 ? -12.735 -7.575 11.453 1.00 98.38 124 PHE A N 1
ATOM 1010 C CA . PHE A 1 124 ? -12.753 -7.204 12.853 1.00 98.38 124 PHE A CA 1
ATOM 1011 C C . PHE A 1 124 ? -14.114 -7.468 13.473 1.00 98.38 124 PHE A C 1
ATOM 1013 O O . PHE A 1 124 ? -15.153 -7.383 12.818 1.00 98.38 124 PHE A O 1
ATOM 1020 N N . THR A 1 125 ? -14.104 -7.746 14.772 1.00 98.25 125 THR A N 1
ATOM 1021 C CA . THR A 1 125 ? -15.291 -7.648 15.625 1.00 98.25 125 THR A CA 1
ATOM 1022 C C . THR A 1 125 ? -14.929 -6.936 16.915 1.00 98.25 125 THR A C 1
ATOM 1024 O O . THR A 1 125 ? -13.787 -7.003 17.376 1.00 98.25 125 THR A O 1
ATOM 1027 N N . PHE A 1 126 ? -15.899 -6.259 17.524 1.00 98.25 126 PHE A N 1
ATOM 1028 C CA . PHE A 1 126 ? -15.729 -5.730 18.867 1.00 98.25 126 PHE A CA 1
ATOM 1029 C C . PHE A 1 126 ? -16.978 -5.897 19.725 1.00 98.25 126 PHE A C 1
ATOM 1031 O O . PHE A 1 126 ? -18.107 -5.858 19.242 1.00 98.25 126 PHE A O 1
ATOM 1038 N N . THR A 1 127 ? -16.759 -6.039 21.027 1.00 97.94 127 THR A N 1
ATOM 1039 C CA . THR A 1 127 ? -17.788 -6.040 22.060 1.00 97.94 127 THR A CA 1
ATOM 1040 C C . THR A 1 127 ? -17.441 -4.997 23.112 1.00 97.94 127 THR A C 1
ATOM 1042 O O . THR A 1 127 ? -16.337 -4.992 23.660 1.00 97.94 127 THR A O 1
ATOM 1045 N N . VAL A 1 128 ? -18.390 -4.108 23.402 1.00 96.44 128 VAL A N 1
ATOM 1046 C CA . VAL A 1 128 ? -18.279 -3.080 24.442 1.00 96.44 128 VAL A CA 1
ATOM 1047 C C . VAL A 1 128 ? -19.582 -3.057 25.232 1.00 96.44 128 VAL A C 1
ATOM 1049 O O . VAL A 1 128 ? -20.649 -2.755 24.694 1.00 96.44 128 VAL A O 1
ATOM 1052 N N . LYS A 1 129 ? -19.510 -3.353 26.535 1.00 89.69 129 LYS A N 1
ATOM 1053 C CA . LYS A 1 129 ? -20.699 -3.565 27.386 1.00 89.69 129 LYS A CA 1
ATOM 1054 C C . LYS A 1 129 ? -21.618 -4.648 26.789 1.00 89.69 129 LYS A C 1
ATOM 1056 O O . LYS A 1 129 ? -21.214 -5.799 26.720 1.00 89.69 129 LYS A O 1
ATOM 1061 N N . LYS A 1 130 ? -22.843 -4.281 26.387 1.00 90.75 130 LYS A N 1
ATOM 1062 C CA . LYS A 1 130 ? -23.844 -5.169 25.766 1.00 90.75 130 LYS A CA 1
ATOM 1063 C C . LYS A 1 130 ? -23.869 -5.074 24.235 1.00 90.75 130 LYS A C 1
ATOM 1065 O O . LYS A 1 130 ? -24.626 -5.799 23.604 1.00 90.75 130 LYS A O 1
ATOM 1070 N N . TYR A 1 131 ? -23.110 -4.149 23.645 1.00 95.75 131 TYR A N 1
ATOM 1071 C CA . TYR A 1 131 ? -23.048 -3.994 22.196 1.00 95.75 131 TYR A CA 1
ATOM 1072 C C . TYR A 1 131 ? -21.983 -4.926 21.628 1.00 95.75 131 TYR A C 1
ATOM 1074 O O . TYR A 1 131 ? -20.842 -4.892 22.090 1.00 95.75 131 TYR A O 1
ATOM 1082 N N . GLN A 1 132 ? -22.344 -5.687 20.601 1.00 96.88 132 GLN A N 1
ATOM 1083 C CA . GLN A 1 132 ? -21.438 -6.508 19.810 1.00 96.88 132 GLN A CA 1
ATOM 1084 C C . GLN A 1 132 ? -21.593 -6.125 18.338 1.00 96.88 132 GLN A C 1
ATOM 1086 O O . GLN A 1 132 ? -22.714 -6.006 17.842 1.00 96.88 132 GLN A O 1
ATOM 1091 N N . SER A 1 133 ? -20.478 -5.903 17.645 1.00 97.75 133 SER A N 1
ATOM 1092 C CA . SER A 1 133 ? -20.491 -5.656 16.207 1.00 97.75 133 SER A CA 1
ATOM 1093 C C . SER A 1 133 ? -20.645 -6.967 15.431 1.00 97.75 133 SER A C 1
ATOM 1095 O O . SER A 1 133 ? -20.152 -8.016 15.852 1.00 97.75 133 SER A O 1
ATOM 1097 N N . ASN A 1 134 ? -21.240 -6.886 14.242 1.00 97.56 134 ASN A N 1
ATOM 1098 C CA . ASN A 1 134 ? -21.027 -7.910 13.220 1.00 97.56 134 ASN A CA 1
ATOM 1099 C C . ASN A 1 134 ? -19.568 -7.860 12.730 1.00 97.56 134 ASN A C 1
ATOM 1101 O O . ASN A 1 134 ? -18.910 -6.840 12.946 1.00 97.56 134 ASN A O 1
ATOM 1105 N N . PRO A 1 135 ? -19.051 -8.917 12.082 1.00 97.94 135 PRO A N 1
ATOM 1106 C CA . PRO A 1 135 ? -17.786 -8.866 11.353 1.00 97.94 135 PRO A CA 1
ATOM 1107 C C . PRO A 1 135 ? -17.770 -7.749 10.304 1.00 97.94 135 PRO A C 1
ATOM 1109 O O . PRO A 1 135 ? -18.714 -7.638 9.523 1.00 97.94 135 PRO A O 1
ATOM 1112 N N . PHE A 1 136 ? -16.700 -6.958 10.250 1.00 97.31 136 PHE A N 1
ATOM 1113 C CA . PHE A 1 136 ? -16.545 -5.863 9.284 1.00 97.31 136 PHE A CA 1
ATOM 1114 C C . PHE A 1 136 ? -15.095 -5.726 8.813 1.00 97.31 136 PHE A C 1
ATOM 1116 O O . PHE A 1 136 ? -14.180 -6.160 9.513 1.00 97.31 136 PHE A O 1
ATOM 1123 N N . SER A 1 137 ? -14.883 -5.162 7.622 1.00 94.94 137 SER A N 1
ATOM 1124 C CA . SER A 1 137 ? -13.538 -4.885 7.101 1.00 94.94 137 SER A CA 1
ATOM 1125 C C . SER A 1 137 ? -13.005 -3.555 7.633 1.00 94.94 137 SER A C 1
ATOM 1127 O O . SER A 1 137 ? -13.773 -2.727 8.118 1.00 94.94 137 SER A O 1
ATOM 1129 N N . TYR A 1 138 ? -11.693 -3.321 7.547 1.00 94.50 138 TYR A N 1
ATOM 1130 C CA . TYR A 1 138 ? -11.126 -2.037 7.976 1.00 94.50 138 TYR A CA 1
ATOM 1131 C C . TYR A 1 138 ? -11.715 -0.839 7.212 1.00 94.50 138 TYR A C 1
ATOM 1133 O O . TYR A 1 138 ? -11.946 0.204 7.819 1.00 94.50 138 TYR A O 1
ATOM 1141 N N . ASP A 1 139 ? -12.037 -1.011 5.926 1.00 90.62 139 ASP A N 1
ATOM 1142 C CA . ASP A 1 139 ? -12.653 0.031 5.090 1.00 90.62 139 ASP A CA 1
ATOM 1143 C C . ASP A 1 139 ? -14.012 0.493 5.653 1.00 90.62 139 ASP A C 1
ATOM 1145 O O . ASP A 1 139 ? -14.392 1.652 5.513 1.00 90.62 139 ASP A O 1
ATOM 1149 N N . ASP A 1 140 ? -14.724 -0.395 6.355 1.00 94.25 140 ASP A N 1
ATOM 1150 C CA . ASP A 1 140 ? -16.039 -0.120 6.940 1.00 94.25 140 ASP A CA 1
ATOM 1151 C C . ASP A 1 140 ? -15.958 0.438 8.373 1.00 94.25 140 ASP A C 1
ATOM 1153 O O . ASP A 1 140 ? -16.995 0.713 8.988 1.00 94.25 140 ASP A O 1
ATOM 1157 N N . LEU A 1 141 ? -14.751 0.578 8.944 1.00 95.44 141 LEU A N 1
ATOM 1158 C CA . LEU A 1 141 ? -14.547 0.898 10.361 1.00 95.44 141 LEU A CA 1
ATOM 1159 C C . LEU A 1 141 ? -15.314 2.151 10.781 1.00 95.44 141 LEU A C 1
ATOM 1161 O O . LEU A 1 141 ? -16.032 2.124 11.781 1.00 95.44 141 LEU A O 1
ATOM 1165 N N . ASP A 1 142 ? -15.195 3.235 10.019 1.00 94.75 142 ASP A N 1
ATOM 1166 C CA . ASP A 1 142 ? -15.835 4.501 10.372 1.00 94.75 142 ASP A CA 1
ATOM 1167 C C . ASP A 1 142 ? -17.356 4.387 10.370 1.00 94.75 142 ASP A C 1
ATOM 1169 O O . ASP A 1 142 ? -18.007 4.793 11.336 1.00 94.75 142 ASP A O 1
ATOM 1173 N N . GLN A 1 143 ? -17.921 3.735 9.355 1.00 95.56 143 GLN A N 1
ATOM 1174 C CA . GLN A 1 143 ? -19.360 3.525 9.262 1.00 95.56 143 GLN A CA 1
ATOM 1175 C C . GLN A 1 143 ? -19.884 2.649 10.409 1.00 95.56 143 GLN A C 1
ATOM 1177 O O . GLN A 1 143 ? -20.908 2.962 11.026 1.00 95.56 143 GLN A O 1
ATOM 1182 N N . VAL A 1 144 ? -19.175 1.570 10.752 1.00 96.75 144 VAL A N 1
ATOM 1183 C CA . VAL A 1 144 ? -19.551 0.686 11.867 1.00 96.75 144 VAL A CA 1
ATOM 1184 C C . VAL A 1 144 ? -19.468 1.419 13.205 1.00 96.75 144 VAL A C 1
ATOM 1186 O O . VAL A 1 144 ? -20.368 1.289 14.038 1.00 96.75 144 VAL A O 1
ATOM 1189 N N . ILE A 1 145 ? -18.423 2.220 13.418 1.00 95.62 145 ILE A N 1
ATOM 1190 C CA . ILE A 1 145 ? -18.227 2.991 14.650 1.00 95.62 145 ILE A CA 1
ATOM 1191 C C . ILE A 1 145 ? -19.291 4.082 14.801 1.00 95.62 145 ILE A C 1
ATOM 1193 O O . ILE A 1 145 ? -19.845 4.254 15.892 1.00 95.62 145 ILE A O 1
ATOM 1197 N N . ILE A 1 146 ? -19.627 4.796 13.723 1.00 95.38 146 ILE A N 1
ATOM 1198 C CA . ILE A 1 146 ? -20.685 5.815 13.718 1.00 95.38 146 ILE A CA 1
ATOM 1199 C C . ILE A 1 146 ? -22.023 5.192 14.125 1.00 95.38 146 ILE A C 1
ATOM 1201 O O . ILE A 1 146 ? -22.683 5.719 15.024 1.00 95.38 146 ILE A O 1
ATOM 1205 N N . ASN A 1 147 ? -22.367 4.031 13.567 1.00 95.00 147 ASN A N 1
ATOM 1206 C CA . ASN A 1 147 ? -23.645 3.363 13.824 1.00 95.00 147 ASN A CA 1
ATOM 1207 C C . ASN A 1 147 ? -23.699 2.596 15.154 1.00 95.00 147 ASN A C 1
ATOM 1209 O O . ASN A 1 147 ? -24.783 2.247 15.631 1.00 95.00 147 ASN A O 1
ATOM 1213 N N . ALA A 1 148 ? -22.552 2.343 15.787 1.00 95.44 148 ALA A N 1
ATOM 1214 C CA . ALA A 1 148 ? -22.503 1.636 17.057 1.00 95.44 148 ALA A CA 1
ATOM 1215 C C . ALA A 1 148 ? -23.179 2.439 18.183 1.00 95.44 148 ALA A C 1
ATOM 1217 O O . ALA A 1 148 ? -22.874 3.613 18.423 1.00 95.44 148 ALA A O 1
ATOM 1218 N N . LYS A 1 149 ? -24.068 1.775 18.934 1.00 95.06 149 LYS A N 1
ATOM 1219 C CA . LYS A 1 149 ? -24.812 2.345 20.075 1.00 95.06 149 LYS A CA 1
ATOM 1220 C C . LYS A 1 149 ? -23.957 2.364 21.352 1.00 95.06 149 LYS A C 1
ATOM 1222 O O . LYS A 1 149 ? -24.310 1.769 22.368 1.00 95.06 149 LYS A O 1
ATOM 1227 N N . ILE A 1 150 ? -22.804 3.023 21.272 1.00 95.38 150 ILE A N 1
ATOM 1228 C CA . ILE A 1 150 ? -21.802 3.172 22.340 1.00 95.38 150 ILE A CA 1
ATOM 1229 C C . ILE A 1 150 ? -21.390 4.648 22.475 1.00 95.38 150 ILE A C 1
ATOM 1231 O O . ILE A 1 150 ? -21.647 5.453 21.580 1.00 95.38 150 ILE A O 1
ATOM 1235 N N . SER A 1 151 ? -20.780 5.033 23.599 1.00 95.62 151 SER A N 1
ATOM 1236 C CA . SER A 1 151 ? -20.395 6.430 23.846 1.00 95.62 151 SER A CA 1
ATOM 1237 C C . SER A 1 151 ? -19.251 6.892 22.938 1.00 95.62 151 SER A C 1
ATOM 1239 O O . SER A 1 151 ? -18.478 6.078 22.437 1.00 95.62 151 SER A O 1
ATOM 1241 N N . LYS A 1 152 ? -19.088 8.211 22.771 1.00 96.19 152 LYS A N 1
ATOM 1242 C CA . LYS A 1 152 ? -18.008 8.802 21.961 1.00 96.19 152 LYS A CA 1
ATOM 1243 C C . LYS A 1 152 ? -16.616 8.287 22.363 1.00 96.19 152 LYS A C 1
ATOM 1245 O O . LYS A 1 152 ? -15.884 7.794 21.518 1.00 96.19 152 LYS A O 1
ATOM 1250 N N . THR A 1 153 ? -16.301 8.277 23.657 1.00 95.62 153 THR A N 1
ATOM 1251 C CA . THR A 1 153 ? -15.019 7.758 24.168 1.00 95.62 153 THR A CA 1
ATOM 1252 C C . THR A 1 153 ? -14.826 6.266 23.878 1.00 95.62 153 THR A C 1
ATOM 1254 O O . THR A 1 153 ? -13.710 5.813 23.644 1.00 95.62 153 THR A O 1
ATOM 1257 N N . GLN A 1 154 ? -15.909 5.480 23.878 1.00 96.69 154 GLN A N 1
ATOM 1258 C CA . GLN A 1 154 ? -15.852 4.060 23.521 1.00 96.69 154 GLN A CA 1
ATOM 1259 C C . GLN A 1 154 ? -15.572 3.879 22.025 1.00 96.69 154 GLN A C 1
ATOM 1261 O O . GLN A 1 154 ? -14.753 3.038 21.663 1.00 96.69 154 GLN A O 1
ATOM 1266 N N . LYS A 1 155 ? -16.209 4.693 21.171 1.00 97.25 155 LYS A N 1
ATOM 1267 C CA . LYS A 1 155 ? -15.961 4.739 19.721 1.00 97.25 155 LYS A CA 1
ATOM 1268 C C . LYS A 1 155 ? -14.503 5.063 19.416 1.00 97.25 155 LYS A C 1
ATOM 1270 O O . LYS A 1 155 ? -13.857 4.322 18.683 1.00 97.25 155 LYS A O 1
ATOM 1275 N N . GLU A 1 156 ? -13.983 6.126 20.026 1.00 97.12 156 GLU A N 1
ATOM 1276 C CA . GLU A 1 156 ? -12.590 6.560 19.880 1.00 97.12 156 GLU A CA 1
ATOM 1277 C C . GLU A 1 156 ? -11.613 5.461 20.297 1.00 97.12 156 GLU A C 1
ATOM 1279 O O . GLU A 1 156 ? -10.679 5.172 19.555 1.00 97.12 156 GLU A O 1
ATOM 1284 N N . LYS A 1 157 ? -11.868 4.786 21.427 1.00 97.56 157 LYS A N 1
ATOM 1285 C CA . LYS A 1 157 ? -11.021 3.683 21.894 1.00 97.56 157 LYS A CA 1
ATOM 1286 C C . LYS A 1 157 ? -11.028 2.494 20.934 1.00 97.56 157 LYS A C 1
ATOM 1288 O O . LYS A 1 157 ? -9.967 1.970 20.620 1.00 97.56 157 LYS A O 1
ATOM 1293 N N . VAL A 1 158 ? -12.194 2.057 20.448 1.00 97.75 158 VAL A N 1
ATOM 1294 C CA . VAL A 1 158 ? -12.251 0.944 19.482 1.00 97.75 158 VAL A CA 1
ATOM 1295 C C . VAL A 1 158 ? -11.522 1.318 18.193 1.00 97.75 158 VAL A C 1
ATOM 1297 O O . VAL A 1 158 ? -10.701 0.541 17.707 1.00 97.75 158 VAL A O 1
ATOM 1300 N N . LYS A 1 159 ? -11.776 2.526 17.675 1.00 97.81 159 LYS A N 1
ATOM 1301 C CA . LYS A 1 159 ? -11.117 3.035 16.471 1.00 97.81 159 LYS A CA 1
ATOM 1302 C C . LYS A 1 159 ? -9.597 3.088 16.651 1.00 97.81 159 LYS A C 1
ATOM 1304 O O . LYS A 1 159 ? -8.884 2.585 15.791 1.00 97.81 159 LYS A O 1
ATOM 1309 N N . SER A 1 160 ? -9.095 3.615 17.769 1.00 97.56 160 SER A N 1
ATOM 1310 C CA . SER A 1 160 ? -7.651 3.736 18.001 1.00 97.56 160 SER A CA 1
ATOM 1311 C C . SER A 1 160 ? -6.945 2.381 18.094 1.00 97.56 160 SER A C 1
ATOM 1313 O O . SER A 1 160 ? -5.855 2.232 17.554 1.00 97.56 160 SER A O 1
ATOM 1315 N N . GLU A 1 161 ? -7.553 1.386 18.750 1.00 98.06 161 GLU A N 1
ATOM 1316 C CA . GLU A 1 161 ? -6.973 0.038 18.856 1.00 98.06 161 GLU A CA 1
ATOM 1317 C C . GLU A 1 161 ? -6.920 -0.674 17.501 1.00 98.06 161 GLU A C 1
ATOM 1319 O O . GLU A 1 161 ? -5.913 -1.296 17.166 1.00 98.06 161 GLU A O 1
ATOM 1324 N N . ILE A 1 162 ? -7.979 -0.557 16.692 1.00 97.88 162 ILE A N 1
ATOM 1325 C CA . ILE A 1 162 ? -8.003 -1.159 15.353 1.00 97.88 162 ILE A CA 1
ATOM 1326 C C . ILE A 1 162 ? -6.997 -0.458 14.437 1.00 97.88 162 ILE A C 1
ATOM 1328 O O . ILE A 1 162 ? -6.202 -1.144 13.800 1.00 97.88 162 ILE A O 1
ATOM 1332 N N . ILE A 1 163 ? -6.965 0.880 14.418 1.00 96.75 163 ILE A N 1
ATOM 1333 C CA . ILE A 1 163 ? -5.981 1.646 13.635 1.00 96.75 163 ILE A CA 1
ATOM 1334 C C . ILE A 1 163 ? -4.555 1.272 14.052 1.00 96.75 163 ILE A C 1
ATOM 1336 O O . ILE A 1 163 ? -3.735 0.954 13.195 1.00 96.75 163 ILE A O 1
ATOM 1340 N N . GLY A 1 164 ? -4.268 1.243 15.357 1.00 96.62 164 GLY A N 1
ATOM 1341 C CA . GLY A 1 164 ? -2.943 0.893 15.875 1.00 96.62 164 GLY A CA 1
ATOM 1342 C C . GLY A 1 164 ? -2.544 -0.564 15.623 1.00 96.62 164 GLY A C 1
ATOM 1343 O O . GLY A 1 164 ? -1.359 -0.896 15.614 1.00 96.62 164 GLY A O 1
ATOM 1344 N N . PHE A 1 165 ? -3.508 -1.462 15.417 1.00 97.00 165 PHE A N 1
ATOM 1345 C CA . PHE A 1 165 ? -3.228 -2.821 14.966 1.00 97.00 165 PHE A CA 1
ATOM 1346 C C . PHE A 1 165 ? -2.964 -2.882 13.459 1.00 97.00 165 PHE A C 1
ATOM 1348 O O . PHE A 1 165 ? -1.992 -3.509 13.043 1.00 97.00 165 PHE A O 1
ATOM 1355 N N . VAL A 1 166 ? -3.799 -2.220 12.657 1.00 96.00 166 VAL A N 1
ATOM 1356 C CA . VAL A 1 166 ? -3.690 -2.165 11.192 1.00 96.00 166 VAL A CA 1
ATOM 1357 C C . VAL A 1 166 ? -2.367 -1.535 10.762 1.00 96.00 166 VAL A C 1
ATOM 1359 O O . VAL A 1 166 ? -1.667 -2.103 9.926 1.00 96.00 166 VAL A O 1
ATOM 1362 N N . SER A 1 167 ? -1.941 -0.462 11.434 1.00 94.38 167 SER A N 1
ATOM 1363 C CA . SER A 1 167 ? -0.683 0.240 11.155 1.00 94.38 167 SER A CA 1
ATOM 1364 C C . SER A 1 167 ? 0.577 -0.626 11.296 1.00 94.38 167 SER A C 1
ATOM 1366 O O . SER A 1 167 ? 1.643 -0.221 10.850 1.00 94.38 167 SER A O 1
ATOM 1368 N N . LYS A 1 168 ? 0.490 -1.817 11.907 1.00 94.25 168 LYS A N 1
ATOM 1369 C CA . LYS A 1 168 ? 1.620 -2.757 12.030 1.00 94.25 168 LYS A CA 1
ATOM 1370 C C . LYS A 1 168 ? 1.890 -3.545 10.749 1.00 94.25 168 LYS A C 1
ATOM 1372 O O . LYS A 1 168 ? 2.981 -4.085 10.596 1.00 94.25 168 LYS A O 1
ATOM 1377 N N . TYR A 1 169 ? 0.904 -3.651 9.861 1.00 93.81 169 TYR A N 1
ATOM 1378 C CA . TYR A 1 169 ? 1.003 -4.417 8.614 1.00 93.81 169 TYR A CA 1
ATOM 1379 C C . TYR A 1 169 ? 0.536 -3.625 7.385 1.00 93.81 169 TYR A C 1
ATOM 1381 O O . TYR A 1 169 ? 0.413 -4.183 6.290 1.00 93.81 169 TYR A O 1
ATOM 1389 N N . THR A 1 170 ? 0.304 -2.323 7.546 1.00 95.81 170 THR A N 1
ATOM 1390 C CA . THR A 1 170 ? 0.005 -1.393 6.458 1.00 95.81 170 THR A CA 1
ATOM 1391 C C . THR A 1 170 ? 0.989 -0.236 6.446 1.00 95.81 170 THR A C 1
ATOM 1393 O O . THR A 1 170 ? 1.500 0.150 7.493 1.00 95.81 170 THR A O 1
ATOM 1396 N N . VAL A 1 171 ? 1.189 0.366 5.280 1.00 96.12 171 VAL A N 1
ATOM 1397 C CA . VAL A 1 171 ? 1.938 1.615 5.122 1.00 96.12 171 VAL A CA 1
ATOM 1398 C C . VAL A 1 171 ? 1.037 2.691 4.524 1.00 96.12 171 VAL A C 1
ATOM 1400 O O . VAL A 1 171 ? 0.243 2.405 3.623 1.00 96.12 171 VAL A O 1
ATOM 1403 N N . ASN A 1 172 ? 1.179 3.922 5.017 1.00 96.81 172 ASN A N 1
ATOM 1404 C CA . ASN A 1 172 ? 0.651 5.097 4.340 1.00 96.81 172 ASN A CA 1
ATOM 1405 C C . ASN A 1 172 ? 1.656 5.525 3.268 1.00 96.81 172 ASN A C 1
ATOM 1407 O O . ASN A 1 172 ? 2.619 6.241 3.533 1.00 96.81 172 ASN A O 1
ATOM 1411 N N . LEU A 1 173 ? 1.456 5.031 2.048 1.00 97.31 173 LEU A N 1
ATOM 1412 C CA . LEU A 1 173 ? 2.385 5.254 0.949 1.00 97.31 173 LEU A CA 1
ATOM 1413 C C . LEU A 1 173 ? 2.375 6.712 0.466 1.00 97.31 173 LEU A C 1
ATOM 1415 O O . LEU A 1 173 ? 3.378 7.162 -0.079 1.00 97.31 173 LEU A O 1
ATOM 1419 N N . ILE A 1 174 ? 1.285 7.457 0.688 1.00 97.25 174 ILE A N 1
ATOM 1420 C CA . ILE A 1 174 ? 1.224 8.899 0.397 1.00 97.25 174 ILE A CA 1
ATOM 1421 C C . ILE A 1 174 ? 2.258 9.631 1.253 1.00 97.25 174 ILE A C 1
ATOM 1423 O O . ILE A 1 174 ? 3.119 10.320 0.708 1.00 97.25 174 ILE A O 1
ATOM 1427 N N . GLU A 1 175 ? 2.201 9.418 2.571 1.00 96.81 175 GLU A N 1
ATOM 1428 C CA . GLU A 1 175 ? 3.111 10.045 3.533 1.00 96.81 175 GLU A CA 1
ATOM 1429 C C . GLU A 1 175 ? 4.563 9.624 3.296 1.00 96.81 175 GLU A C 1
ATOM 1431 O O . GLU A 1 175 ? 5.445 10.478 3.247 1.00 96.81 175 GLU A O 1
ATOM 1436 N N . GLU A 1 176 ? 4.829 8.329 3.091 1.00 97.25 176 GLU A N 1
ATOM 1437 C CA . GLU A 1 176 ? 6.197 7.864 2.828 1.00 97.25 176 GLU A CA 1
ATOM 1438 C C . GLU A 1 176 ? 6.778 8.464 1.538 1.00 97.25 176 GLU A C 1
ATOM 1440 O O . GLU A 1 176 ? 7.939 8.868 1.511 1.00 97.25 176 GLU A O 1
ATOM 1445 N N . LEU A 1 177 ? 5.977 8.585 0.474 1.00 97.81 177 LEU A N 1
ATOM 1446 C CA . LEU A 1 177 ? 6.417 9.220 -0.770 1.00 97.81 177 LEU A CA 1
ATOM 1447 C C . LEU A 1 177 ? 6.578 10.738 -0.638 1.00 97.81 177 LEU A C 1
ATOM 1449 O O . LEU A 1 177 ? 7.426 11.309 -1.319 1.00 97.81 177 LEU A O 1
ATOM 1453 N N . ASP A 1 178 ? 5.818 11.405 0.234 1.00 96.94 178 ASP A N 1
ATOM 1454 C CA . ASP A 1 178 ? 6.015 12.832 0.511 1.00 96.94 178 ASP A CA 1
ATOM 1455 C C . ASP A 1 178 ? 7.360 13.116 1.182 1.00 96.94 178 ASP A C 1
ATOM 1457 O O . ASP A 1 178 ? 8.010 14.104 0.832 1.00 96.94 178 ASP A O 1
ATOM 1461 N N . LYS A 1 179 ? 7.838 12.214 2.047 1.00 97.31 179 LYS A N 1
ATOM 1462 C CA . LYS A 1 179 ? 9.174 12.320 2.660 1.00 97.31 179 LYS A CA 1
ATOM 1463 C C . LYS A 1 179 ? 10.308 12.296 1.631 1.00 97.31 179 LYS A C 1
ATOM 1465 O O . LYS A 1 179 ? 11.401 12.769 1.925 1.00 97.31 179 LYS A O 1
ATOM 1470 N N . LEU A 1 180 ? 10.075 11.804 0.406 1.00 96.88 180 LEU A N 1
ATOM 1471 C CA . LEU A 1 180 ? 11.094 11.851 -0.649 1.00 96.88 180 LEU A CA 1
ATOM 1472 C C . LEU A 1 180 ? 11.455 13.283 -1.080 1.00 96.88 180 LEU A C 1
ATOM 1474 O O . LEU A 1 180 ? 12.547 13.483 -1.614 1.00 96.88 180 LEU A O 1
ATOM 1478 N N . LYS A 1 181 ? 10.578 14.270 -0.843 1.00 94.88 181 LYS A N 1
ATOM 1479 C CA . LYS A 1 181 ? 10.813 15.685 -1.186 1.00 94.88 181 LYS A CA 1
ATOM 1480 C C . LYS A 1 181 ? 11.932 16.318 -0.351 1.00 94.88 181 LYS A C 1
ATOM 1482 O O . LYS A 1 181 ? 12.642 17.177 -0.857 1.00 94.88 181 LYS A O 1
ATOM 1487 N N . SER A 1 182 ? 12.098 15.868 0.892 1.00 94.31 182 SER A N 1
ATOM 1488 C CA . SER A 1 182 ? 13.133 16.303 1.842 1.00 94.31 182 SER A CA 1
ATOM 1489 C C . SER A 1 182 ? 14.015 15.130 2.288 1.00 94.31 182 SER A C 1
ATOM 1491 O O . SER A 1 182 ? 14.523 15.094 3.404 1.00 94.31 182 SER A O 1
ATOM 1493 N N . PHE A 1 183 ? 14.192 14.133 1.413 1.00 94.94 183 PHE A N 1
ATOM 1494 C CA . PHE A 1 183 ? 14.820 12.854 1.760 1.00 94.94 183 PHE A CA 1
ATOM 1495 C C . PHE A 1 183 ? 16.225 12.990 2.364 1.00 94.94 183 PHE A C 1
ATOM 1497 O O . PHE A 1 183 ? 16.607 12.226 3.250 1.00 94.94 183 PHE A O 1
ATOM 1504 N N . ASP A 1 184 ? 16.989 13.966 1.880 1.00 94.00 184 ASP A N 1
ATOM 1505 C CA . ASP A 1 184 ? 18.389 14.155 2.254 1.00 94.00 184 ASP A CA 1
ATOM 1506 C C . ASP A 1 184 ? 18.541 14.815 3.645 1.00 94.00 184 ASP A C 1
ATOM 1508 O O . ASP A 1 184 ? 19.646 14.877 4.175 1.00 94.00 184 ASP A O 1
ATOM 1512 N N . GLU A 1 185 ? 17.438 15.264 4.260 1.00 95.88 185 GLU A N 1
ATOM 1513 C CA . GLU A 1 185 ? 17.399 15.809 5.627 1.00 95.88 185 GLU A CA 1
ATOM 1514 C C . GLU A 1 185 ? 17.303 14.717 6.708 1.00 95.88 185 GLU A C 1
ATOM 1516 O O . GLU A 1 185 ? 17.551 14.981 7.885 1.00 95.88 185 GLU A O 1
ATOM 1521 N N . TYR A 1 186 ? 16.942 13.489 6.327 1.00 96.12 186 TYR A N 1
ATOM 1522 C CA . TYR A 1 186 ? 16.824 12.357 7.244 1.00 96.12 186 TYR A CA 1
ATOM 1523 C C . TYR A 1 186 ? 18.168 11.651 7.448 1.00 96.12 186 TYR A C 1
ATOM 1525 O O . TYR A 1 186 ? 18.979 11.544 6.528 1.00 96.12 186 TYR A O 1
ATOM 1533 N N . ASP A 1 187 ? 18.388 11.098 8.642 1.00 96.56 187 ASP A N 1
ATOM 1534 C CA . ASP A 1 187 ? 19.542 10.231 8.884 1.00 96.56 187 ASP A CA 1
ATOM 1535 C C . ASP A 1 187 ? 19.436 8.898 8.118 1.00 96.56 187 ASP A C 1
ATOM 1537 O O . ASP A 1 187 ? 18.364 8.489 7.665 1.00 96.56 187 ASP A O 1
ATOM 1541 N N . SER A 1 188 ? 20.557 8.183 7.987 1.00 95.25 188 SER A N 1
ATOM 1542 C CA . SER A 1 188 ? 20.616 6.937 7.213 1.00 95.25 188 SER A CA 1
ATOM 1543 C C . SER A 1 188 ? 19.692 5.832 7.740 1.00 95.25 188 SER A C 1
ATOM 1545 O O . SER A 1 188 ? 19.227 4.999 6.959 1.00 95.25 188 SER A O 1
ATOM 1547 N N . MET A 1 189 ? 19.413 5.796 9.049 1.00 96.19 189 MET A N 1
ATOM 1548 C CA . MET A 1 189 ? 18.504 4.799 9.618 1.00 96.19 189 MET A CA 1
ATOM 1549 C C . MET A 1 189 ? 17.064 5.098 9.201 1.00 96.19 189 MET A C 1
ATOM 1551 O O . MET A 1 189 ? 16.331 4.185 8.813 1.00 96.19 189 MET A O 1
ATOM 1555 N N . GLU A 1 190 ? 16.658 6.361 9.271 1.00 96.75 190 GLU A N 1
ATOM 1556 C CA . GLU A 1 190 ? 15.322 6.796 8.885 1.00 96.75 190 GLU A CA 1
ATOM 1557 C C . GLU A 1 190 ? 15.117 6.716 7.369 1.00 96.75 190 GLU A C 1
ATOM 1559 O O . GLU A 1 190 ? 14.114 6.161 6.921 1.00 96.75 190 GLU A O 1
ATOM 1564 N N . GLN A 1 191 ? 16.109 7.119 6.571 1.00 97.44 191 GLN A N 1
ATOM 1565 C CA . GLN A 1 191 ? 16.121 6.910 5.120 1.00 97.44 191 GLN A CA 1
ATOM 1566 C C . GLN A 1 191 ? 15.886 5.440 4.750 1.00 97.44 191 GLN A C 1
ATOM 1568 O O . GLN A 1 191 ? 15.049 5.141 3.894 1.00 97.44 191 GLN A O 1
ATOM 1573 N N . GLY A 1 192 ? 16.563 4.509 5.431 1.00 97.25 192 GLY A N 1
ATOM 1574 C CA . GLY A 1 192 ? 16.380 3.074 5.213 1.00 97.25 192 GLY A CA 1
ATOM 1575 C C . GLY A 1 192 ? 14.955 2.591 5.514 1.00 97.25 192 GLY A C 1
ATOM 1576 O O . GLY A 1 192 ? 14.407 1.772 4.770 1.00 97.25 192 GLY A O 1
ATOM 1577 N N . LYS A 1 193 ? 14.312 3.116 6.567 1.00 96.56 193 LYS A N 1
ATOM 1578 C CA . LYS A 1 193 ? 12.908 2.795 6.887 1.00 96.56 193 LYS A CA 1
ATOM 1579 C C . LYS A 1 193 ? 11.946 3.347 5.840 1.00 96.56 193 LYS A C 1
ATOM 1581 O O . LYS A 1 193 ? 11.080 2.598 5.389 1.00 96.56 193 LYS A O 1
ATOM 1586 N N . ILE A 1 194 ? 12.130 4.605 5.432 1.00 97.75 194 ILE A N 1
ATOM 1587 C CA . ILE A 1 194 ? 11.327 5.263 4.393 1.00 97.75 194 ILE A CA 1
ATOM 1588 C C . ILE A 1 194 ? 11.411 4.456 3.096 1.00 97.75 194 ILE A C 1
ATOM 1590 O O . ILE A 1 194 ? 10.391 4.030 2.556 1.00 97.75 194 ILE A O 1
ATOM 1594 N N . ILE A 1 195 ? 12.630 4.148 2.635 1.00 98.12 195 ILE A N 1
ATOM 1595 C CA . ILE A 1 195 ? 12.850 3.355 1.419 1.00 98.12 195 ILE A CA 1
ATOM 1596 C C . ILE A 1 195 ? 12.154 2.000 1.515 1.00 98.12 195 ILE A C 1
ATOM 1598 O O . ILE A 1 195 ? 11.478 1.592 0.570 1.00 98.12 195 ILE A O 1
ATOM 1602 N N . LYS A 1 196 ? 12.297 1.297 2.644 1.00 97.50 196 LYS A N 1
ATOM 1603 C CA . LYS A 1 196 ? 11.658 -0.006 2.843 1.00 97.50 196 LYS A CA 1
ATOM 1604 C C . LYS A 1 196 ? 10.132 0.099 2.785 1.00 97.50 196 LYS A C 1
ATOM 1606 O O . LYS A 1 196 ? 9.508 -0.711 2.101 1.00 97.50 196 LYS A O 1
ATOM 1611 N N . GLY A 1 197 ? 9.540 1.090 3.452 1.00 97.38 197 GLY A N 1
ATOM 1612 C CA . GLY A 1 197 ? 8.097 1.334 3.429 1.00 97.38 197 GLY A CA 1
ATOM 1613 C C . GLY A 1 197 ? 7.584 1.616 2.016 1.00 97.38 197 GLY A C 1
ATOM 1614 O O . GLY A 1 197 ? 6.636 0.969 1.560 1.00 97.38 197 GLY A O 1
ATOM 1615 N N . ILE A 1 198 ? 8.270 2.503 1.286 1.00 98.31 198 ILE A N 1
ATOM 1616 C CA . ILE A 1 198 ? 7.955 2.819 -0.113 1.00 98.31 198 ILE A CA 1
ATOM 1617 C C . ILE A 1 198 ? 8.060 1.570 -0.978 1.00 98.31 198 ILE A C 1
ATOM 1619 O O . ILE A 1 198 ? 7.131 1.269 -1.718 1.00 98.31 198 ILE A O 1
ATOM 1623 N N . TYR A 1 199 ? 9.161 0.825 -0.876 1.00 98.31 199 TYR A N 1
ATOM 1624 C CA . TYR A 1 199 ? 9.395 -0.386 -1.657 1.00 98.31 199 TYR A CA 1
ATOM 1625 C C . TYR A 1 199 ? 8.268 -1.405 -1.475 1.00 98.31 199 TYR A C 1
ATOM 1627 O O . TYR A 1 199 ? 7.698 -1.896 -2.453 1.00 98.31 199 TYR A O 1
ATOM 1635 N N . GLN A 1 200 ? 7.920 -1.705 -0.222 1.00 97.50 200 GLN A N 1
ATOM 1636 C CA . GLN A 1 200 ? 6.898 -2.697 0.083 1.00 97.50 200 GLN A CA 1
ATOM 1637 C C . GLN A 1 200 ? 5.522 -2.255 -0.422 1.00 97.50 200 GLN A C 1
ATOM 1639 O O . GLN A 1 200 ? 4.821 -3.050 -1.054 1.00 97.50 200 GLN A O 1
ATOM 1644 N N . GLY A 1 201 ? 5.153 -0.990 -0.191 1.00 97.69 201 GLY A N 1
ATOM 1645 C CA . GLY A 1 201 ? 3.896 -0.431 -0.683 1.00 97.69 201 GLY A CA 1
ATOM 1646 C C . GLY A 1 201 ? 3.836 -0.422 -2.211 1.00 97.69 201 GLY A C 1
ATOM 1647 O O . GLY A 1 201 ? 2.871 -0.899 -2.803 1.00 97.69 201 GLY A O 1
ATOM 1648 N N . TYR A 1 202 ? 4.905 0.034 -2.857 1.00 97.94 202 TYR A N 1
ATOM 1649 C CA . TYR A 1 202 ? 5.025 0.124 -4.308 1.00 97.94 202 TYR A CA 1
ATOM 1650 C C . TYR A 1 202 ? 4.824 -1.228 -5.009 1.00 97.94 202 TYR A C 1
ATOM 1652 O O . TYR A 1 202 ? 4.089 -1.294 -5.994 1.00 97.94 202 TYR A O 1
ATOM 1660 N N . MET A 1 203 ? 5.387 -2.325 -4.484 1.00 97.62 203 MET A N 1
ATOM 1661 C CA . MET A 1 203 ? 5.181 -3.661 -5.066 1.00 97.62 203 MET A CA 1
ATOM 1662 C C . MET A 1 203 ? 3.707 -4.091 -5.053 1.00 97.62 203 MET A C 1
ATOM 1664 O O . MET A 1 203 ? 3.227 -4.671 -6.030 1.00 97.62 203 MET A O 1
ATOM 1668 N N . VAL A 1 204 ? 2.962 -3.749 -3.996 1.00 96.94 204 VAL A N 1
ATOM 1669 C CA . VAL A 1 204 ? 1.508 -3.989 -3.943 1.00 96.94 204 VAL A CA 1
ATOM 1670 C C . VAL A 1 204 ? 0.774 -3.122 -4.956 1.00 96.94 204 VAL A C 1
ATOM 1672 O O . VAL A 1 204 ? -0.119 -3.615 -5.642 1.00 96.94 204 VAL A O 1
ATOM 1675 N N . ILE A 1 205 ? 1.142 -1.845 -5.073 1.00 97.56 205 ILE A N 1
ATOM 1676 C CA . ILE A 1 205 ? 0.498 -0.928 -6.016 1.00 97.56 205 ILE A CA 1
ATOM 1677 C C . ILE A 1 205 ? 0.704 -1.380 -7.460 1.00 97.56 205 ILE A C 1
ATOM 1679 O O . ILE A 1 205 ? -0.267 -1.434 -8.208 1.00 97.56 205 ILE A O 1
ATOM 1683 N N . LEU A 1 206 ? 1.911 -1.799 -7.846 1.00 97.69 206 LEU A N 1
ATOM 1684 C CA . LEU A 1 206 ? 2.150 -2.347 -9.183 1.00 97.69 206 LEU A CA 1
ATOM 1685 C C . LEU A 1 206 ? 1.288 -3.575 -9.483 1.00 97.69 206 LEU A C 1
ATOM 1687 O O . LEU A 1 206 ? 0.767 -3.706 -10.589 1.00 97.69 206 LEU A O 1
ATOM 1691 N N . TYR A 1 207 ? 1.141 -4.475 -8.510 1.00 97.06 207 TYR A N 1
ATOM 1692 C CA . TYR A 1 207 ? 0.280 -5.645 -8.654 1.00 97.06 207 TYR A CA 1
ATOM 1693 C C . TYR A 1 207 ? -1.191 -5.250 -8.838 1.00 97.06 207 TYR A C 1
ATOM 1695 O O . TYR A 1 207 ? -1.844 -5.745 -9.756 1.00 97.06 207 TYR A O 1
ATOM 1703 N N . LYS A 1 208 ? -1.693 -4.304 -8.033 1.00 96.69 208 LYS A N 1
ATOM 1704 C CA . LYS A 1 208 ? -3.062 -3.782 -8.161 1.00 96.69 208 LYS A CA 1
ATOM 1705 C C . LYS A 1 208 ? -3.298 -3.086 -9.503 1.00 96.69 208 LYS A C 1
ATOM 1707 O O . LYS A 1 208 ? -4.313 -3.354 -10.133 1.00 96.69 208 LYS A O 1
ATOM 1712 N N . LEU A 1 209 ? -2.358 -2.259 -9.967 1.00 97.25 209 LEU A N 1
ATOM 1713 C CA . LEU A 1 209 ? -2.435 -1.604 -11.280 1.00 97.25 209 LEU A CA 1
ATOM 1714 C C . LEU A 1 209 ? -2.452 -2.627 -12.419 1.00 97.25 209 LEU A C 1
ATOM 1716 O O . LEU A 1 209 ? -3.247 -2.505 -13.345 1.00 97.25 209 LEU A O 1
ATOM 1720 N N . ARG A 1 210 ? -1.629 -3.681 -12.341 1.00 96.19 210 ARG A N 1
ATOM 1721 C CA . ARG A 1 210 ? -1.696 -4.774 -13.318 1.00 96.19 210 ARG A CA 1
ATOM 1722 C C . ARG A 1 210 ? -3.066 -5.44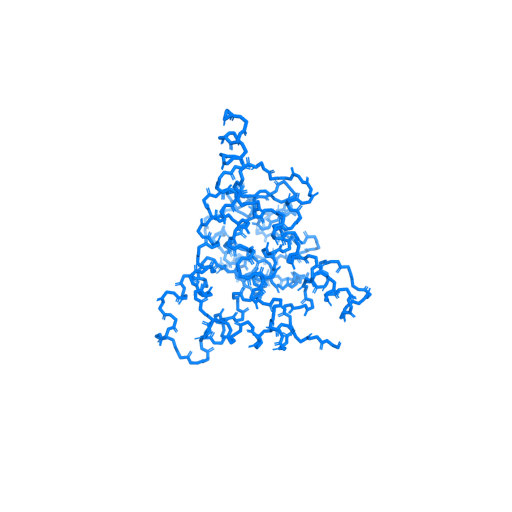1 -13.324 1.00 96.19 210 ARG A C 1
ATOM 1724 O O . ARG A 1 210 ? -3.600 -5.688 -14.399 1.00 96.19 210 ARG A O 1
ATOM 1731 N N . ASN A 1 211 ? -3.612 -5.760 -12.153 1.00 95.62 211 ASN A N 1
ATOM 1732 C CA . ASN A 1 211 ? -4.903 -6.438 -12.071 1.00 95.62 211 ASN A CA 1
ATOM 1733 C C . ASN A 1 211 ? -6.017 -5.557 -12.636 1.00 95.62 211 ASN A C 1
ATOM 1735 O O . ASN A 1 211 ? -6.781 -6.032 -13.468 1.00 95.62 211 ASN A O 1
ATOM 1739 N N . ALA A 1 212 ? -6.042 -4.277 -12.263 1.00 95.31 212 ALA A N 1
ATOM 1740 C CA . ALA A 1 212 ? -6.984 -3.305 -12.800 1.00 95.31 212 ALA A CA 1
ATOM 1741 C C . ALA A 1 212 ? -6.933 -3.259 -14.338 1.00 95.31 212 ALA A C 1
ATOM 1743 O O . ALA A 1 212 ? -7.964 -3.351 -15.003 1.00 95.31 212 ALA A O 1
ATOM 1744 N N . LEU A 1 213 ? -5.726 -3.199 -14.917 1.00 94.69 213 LEU A N 1
ATOM 1745 C CA . LEU A 1 213 ? -5.544 -3.186 -16.369 1.00 94.69 213 LEU A CA 1
ATOM 1746 C C . LEU A 1 213 ? -6.030 -4.483 -17.035 1.00 94.69 213 LEU A C 1
ATOM 1748 O O . LEU A 1 213 ? -6.748 -4.438 -18.030 1.00 94.69 213 LEU A O 1
ATOM 1752 N N . PHE A 1 214 ? -5.638 -5.645 -16.504 1.00 93.00 214 PHE A N 1
ATOM 1753 C CA . PHE A 1 214 ? -5.912 -6.944 -17.135 1.00 93.00 214 PHE A CA 1
ATOM 1754 C C . PHE A 1 214 ? -7.347 -7.431 -16.938 1.00 93.00 214 PHE A C 1
ATOM 1756 O O . PHE A 1 214 ? -7.831 -8.224 -17.742 1.00 93.00 214 PHE A O 1
ATOM 1763 N N . HIS A 1 215 ? -8.032 -6.951 -15.902 1.00 91.38 215 HIS A N 1
ATOM 1764 C CA . HIS A 1 215 ? -9.455 -7.203 -15.686 1.00 91.38 215 HIS A CA 1
ATOM 1765 C C . HIS A 1 215 ? -10.351 -6.130 -16.313 1.00 91.38 215 HIS A C 1
ATOM 1767 O O . HIS A 1 215 ? -11.559 -6.151 -16.097 1.00 91.38 215 HIS A O 1
ATOM 1773 N N . SER A 1 216 ? -9.776 -5.222 -17.112 1.00 87.62 216 SER A N 1
ATOM 1774 C CA . SER A 1 216 ? -10.506 -4.147 -17.794 1.00 87.62 216 SER A CA 1
ATOM 1775 C C . SER A 1 216 ? -11.296 -3.248 -16.831 1.00 87.62 216 SER A C 1
ATOM 1777 O O . SER A 1 216 ? -12.341 -2.716 -17.186 1.00 87.62 216 SER A O 1
ATOM 1779 N N . GLU A 1 217 ? -10.774 -3.042 -15.619 1.00 88.44 217 GLU A N 1
ATOM 1780 C CA . GLU A 1 217 ? -11.351 -2.160 -14.586 1.00 88.44 217 GLU A CA 1
ATOM 1781 C C . GLU A 1 217 ? -10.894 -0.701 -14.745 1.00 88.44 217 GLU A C 1
ATOM 1783 O O . GLU A 1 217 ? -11.067 0.135 -13.860 1.00 88.44 217 GLU A O 1
ATOM 1788 N N . VAL A 1 218 ? -10.254 -0.412 -15.872 1.00 87.19 218 VAL A N 1
ATOM 1789 C CA . VAL A 1 218 ? -9.589 0.843 -16.177 1.00 87.19 218 VAL A CA 1
ATOM 1790 C C . VAL A 1 218 ? -10.198 1.391 -17.453 1.00 87.19 218 VAL A C 1
ATOM 1792 O O . VAL A 1 218 ? -10.105 0.759 -18.505 1.00 87.19 218 VAL A O 1
ATOM 1795 N N . GLU A 1 219 ? -10.789 2.578 -17.369 1.00 84.81 219 GLU A N 1
ATOM 1796 C CA . GLU A 1 219 ? -11.278 3.294 -18.542 1.00 84.81 219 GLU A CA 1
ATOM 1797 C C . GLU A 1 219 ? -10.122 4.071 -19.193 1.00 84.81 219 GLU A C 1
ATOM 1799 O O . GLU A 1 219 ? -9.505 4.908 -18.529 1.00 84.81 219 GLU A O 1
ATOM 1804 N N . PRO A 1 220 ? -9.778 3.814 -20.468 1.00 85.94 220 PRO A N 1
ATOM 1805 C CA . PRO A 1 220 ? -8.663 4.499 -21.107 1.00 85.94 220 PRO A CA 1
ATOM 1806 C C . PRO A 1 220 ? -8.925 6.002 -21.249 1.00 85.94 220 PRO A C 1
ATOM 1808 O O . PRO A 1 220 ? -9.766 6.428 -22.036 1.00 85.94 220 PRO A O 1
ATOM 1811 N N . ASN A 1 221 ? -8.163 6.816 -20.522 1.00 87.75 221 ASN A N 1
ATOM 1812 C CA . ASN A 1 221 ? -8.158 8.273 -20.653 1.00 87.75 221 ASN A CA 1
ATOM 1813 C C . ASN A 1 221 ? -6.762 8.844 -20.341 1.00 87.75 221 ASN A C 1
ATOM 1815 O O . ASN A 1 221 ? -5.847 8.100 -19.975 1.00 87.75 221 ASN A O 1
ATOM 1819 N N . GLU A 1 222 ? -6.578 10.155 -20.513 1.00 89.81 222 GLU A N 1
ATOM 1820 C CA . GLU A 1 222 ? -5.277 10.807 -20.312 1.00 89.81 222 GLU A CA 1
ATOM 1821 C C . GLU A 1 222 ? -4.752 10.692 -18.874 1.00 89.81 222 GLU A C 1
ATOM 1823 O O . GLU A 1 222 ? -3.549 10.514 -18.675 1.00 89.81 222 GLU A O 1
ATOM 1828 N N . ASP A 1 223 ? -5.623 10.775 -17.870 1.00 92.25 223 ASP A N 1
ATOM 1829 C CA . ASP A 1 223 ? -5.223 10.738 -16.460 1.00 92.25 223 ASP A CA 1
ATOM 1830 C C . ASP A 1 223 ? -4.797 9.335 -16.038 1.00 92.25 223 ASP A C 1
ATOM 1832 O O . ASP A 1 223 ? -3.723 9.134 -15.464 1.00 92.25 223 ASP A O 1
ATOM 1836 N N . VAL A 1 224 ? -5.553 8.332 -16.470 1.00 93.38 224 VAL A N 1
ATOM 1837 C CA . VAL A 1 224 ? -5.180 6.929 -16.328 1.00 93.38 224 VAL A CA 1
ATOM 1838 C C . VAL A 1 224 ? -3.869 6.650 -17.069 1.00 93.38 224 VAL A C 1
ATOM 1840 O O . VAL A 1 224 ? -2.964 6.025 -16.511 1.00 93.38 224 VAL A O 1
ATOM 1843 N N . MET A 1 225 ? -3.707 7.151 -18.296 1.00 93.88 225 MET A N 1
ATOM 1844 C CA . MET A 1 225 ? -2.473 6.978 -19.064 1.00 93.88 225 MET A CA 1
ATOM 1845 C C . MET A 1 225 ? -1.258 7.557 -18.318 1.00 93.88 225 MET A C 1
ATOM 1847 O O . MET A 1 225 ? -0.183 6.950 -18.334 1.00 93.88 225 MET A O 1
ATOM 1851 N N . LYS A 1 226 ? -1.411 8.687 -17.605 1.00 96.12 226 LYS A N 1
ATOM 1852 C CA . LYS A 1 226 ? -0.352 9.247 -16.741 1.00 96.12 226 LYS A CA 1
ATOM 1853 C C . LYS A 1 226 ? 0.033 8.284 -15.617 1.00 96.12 226 LYS A C 1
ATOM 1855 O O . LYS A 1 226 ? 1.226 8.138 -15.349 1.00 96.12 226 LYS A O 1
ATOM 1860 N N . VAL A 1 227 ? -0.924 7.585 -15.002 1.00 97.50 227 VAL A N 1
ATOM 1861 C CA . VAL A 1 227 ? -0.616 6.563 -13.988 1.00 97.50 227 VAL A CA 1
ATOM 1862 C C . VAL A 1 227 ? 0.272 5.469 -14.576 1.00 97.50 227 VAL A C 1
ATOM 1864 O O . VAL A 1 227 ? 1.355 5.198 -14.051 1.00 97.50 227 VAL A O 1
ATOM 1867 N N . TYR A 1 228 ? -0.132 4.878 -15.703 1.00 97.75 228 TYR A N 1
ATOM 1868 C CA . TYR A 1 228 ? 0.638 3.799 -16.329 1.00 97.75 228 TYR A CA 1
ATOM 1869 C C . TYR A 1 228 ? 1.983 4.272 -16.883 1.00 97.75 228 TYR A C 1
ATOM 1871 O O . TYR A 1 228 ? 2.955 3.516 -16.849 1.00 97.75 228 TYR A O 1
ATOM 1879 N N . LYS A 1 229 ? 2.089 5.535 -17.306 1.00 97.69 229 LYS A N 1
ATOM 1880 C CA . LYS A 1 229 ? 3.359 6.168 -17.681 1.00 97.69 229 LYS A CA 1
ATOM 1881 C C . LYS A 1 229 ? 4.367 6.149 -16.536 1.00 97.69 229 LYS A C 1
ATOM 1883 O O . LYS A 1 229 ? 5.484 5.658 -16.719 1.00 97.69 229 LYS A O 1
ATOM 1888 N N . PHE A 1 230 ? 3.993 6.659 -15.363 1.00 98.38 230 PHE A N 1
ATOM 1889 C CA . PHE A 1 230 ? 4.909 6.719 -14.221 1.00 98.38 230 PHE A CA 1
ATOM 1890 C C . PHE A 1 230 ? 5.144 5.342 -13.589 1.00 98.38 230 PHE A C 1
ATOM 1892 O O . PHE A 1 230 ? 6.272 5.038 -13.188 1.00 98.38 230 PHE A O 1
ATOM 1899 N N . ALA A 1 231 ? 4.142 4.456 -13.607 1.00 98.31 231 ALA A N 1
ATOM 1900 C CA . ALA A 1 231 ? 4.310 3.056 -13.220 1.00 98.31 231 ALA A CA 1
ATOM 1901 C C . ALA A 1 231 ? 5.315 2.342 -14.138 1.00 98.31 231 ALA A C 1
ATOM 1903 O O . ALA A 1 231 ? 6.194 1.620 -13.671 1.00 98.31 231 ALA A O 1
ATOM 1904 N N . TYR A 1 232 ? 5.255 2.588 -15.450 1.00 98.50 232 TYR A N 1
ATOM 1905 C CA . TYR A 1 232 ? 6.235 2.073 -16.402 1.00 98.50 232 TYR A CA 1
ATOM 1906 C C . TYR A 1 232 ? 7.638 2.644 -16.157 1.00 98.50 232 TYR A C 1
ATOM 1908 O O . TYR A 1 232 ? 8.602 1.878 -16.133 1.00 98.50 232 TYR A O 1
ATOM 1916 N N . PHE A 1 233 ? 7.786 3.962 -15.974 1.00 98.19 233 PHE A N 1
ATOM 1917 C CA . PHE A 1 233 ? 9.091 4.607 -15.764 1.00 98.19 233 PHE A CA 1
ATOM 1918 C C . PHE A 1 233 ? 9.823 4.103 -14.521 1.00 98.19 233 PHE A C 1
ATOM 1920 O O . PHE A 1 233 ? 11.034 3.860 -14.573 1.00 98.19 233 PHE A O 1
ATOM 1927 N N . THR A 1 234 ? 9.094 3.891 -13.432 1.00 98.06 234 THR A N 1
ATOM 1928 C CA . THR A 1 234 ? 9.640 3.340 -12.190 1.00 98.06 234 THR A CA 1
ATOM 1929 C C . THR A 1 234 ? 9.932 1.844 -12.336 1.00 98.06 234 THR A C 1
ATOM 1931 O O . THR A 1 234 ? 11.069 1.412 -12.117 1.00 98.06 234 THR A O 1
ATOM 1934 N N . LEU A 1 235 ? 8.971 1.049 -12.822 1.00 98.00 235 LEU A N 1
ATOM 1935 C CA . LEU A 1 235 ? 9.126 -0.401 -12.962 1.00 98.00 235 LEU A CA 1
ATOM 1936 C C . LEU A 1 235 ? 10.252 -0.778 -13.924 1.00 98.00 235 LEU A C 1
ATOM 1938 O O . LEU A 1 235 ? 11.070 -1.639 -13.599 1.00 98.00 235 LEU A O 1
ATOM 1942 N N . ARG A 1 236 ? 10.365 -0.113 -15.081 1.00 97.19 236 ARG A N 1
ATOM 1943 C CA . ARG A 1 236 ? 11.436 -0.424 -16.037 1.00 97.19 236 ARG A CA 1
ATOM 1944 C C . ARG A 1 236 ? 12.813 -0.242 -15.403 1.00 97.19 236 ARG A C 1
ATOM 1946 O O . ARG A 1 236 ? 13.679 -1.077 -15.632 1.00 97.19 236 ARG A O 1
ATOM 1953 N N . LYS A 1 237 ? 13.034 0.808 -14.601 1.00 97.06 237 LYS A N 1
ATOM 1954 C CA . LYS A 1 237 ? 14.336 1.070 -13.963 1.00 97.06 237 LYS A CA 1
ATOM 1955 C C . LYS A 1 237 ? 14.685 -0.039 -12.974 1.00 97.06 237 LYS A C 1
ATOM 1957 O O . LYS A 1 237 ? 15.827 -0.487 -12.958 1.00 97.06 237 LYS A O 1
ATOM 1962 N N . ILE A 1 238 ? 13.695 -0.523 -12.223 1.00 95.50 238 ILE A N 1
ATOM 1963 C CA . ILE A 1 238 ? 13.853 -1.659 -11.309 1.00 95.50 238 ILE A CA 1
ATOM 1964 C C . ILE A 1 238 ? 14.203 -2.923 -12.094 1.00 95.50 238 ILE A C 1
ATOM 1966 O O . ILE A 1 238 ? 15.221 -3.542 -11.805 1.00 95.50 238 ILE A O 1
ATOM 1970 N N . VAL A 1 239 ? 13.431 -3.266 -13.130 1.00 95.00 239 VAL A N 1
ATOM 1971 C CA . VAL A 1 239 ? 13.668 -4.465 -13.954 1.00 95.00 239 VAL A CA 1
ATOM 1972 C C . VAL A 1 239 ? 15.080 -4.481 -14.549 1.00 95.00 239 VAL A C 1
ATOM 1974 O O . VAL A 1 239 ? 15.735 -5.513 -14.505 1.00 95.00 239 VAL A O 1
ATOM 1977 N N . HIS A 1 240 ? 15.605 -3.341 -15.011 1.00 94.56 240 HIS A N 1
ATOM 1978 C CA . HIS A 1 240 ? 16.982 -3.249 -15.527 1.00 94.56 240 HIS A CA 1
ATOM 1979 C C . HIS A 1 240 ? 18.071 -3.437 -14.454 1.00 94.56 240 HIS A C 1
ATOM 1981 O O . HIS A 1 240 ? 19.241 -3.611 -14.792 1.00 94.56 240 HIS A O 1
ATOM 1987 N N . LYS A 1 241 ? 17.727 -3.336 -13.166 1.00 92.00 241 LYS A N 1
ATOM 1988 C CA . LYS A 1 241 ? 18.657 -3.499 -12.038 1.00 92.00 241 LYS A CA 1
ATOM 1989 C C . LYS A 1 241 ? 18.525 -4.851 -11.342 1.00 92.00 241 LYS A C 1
ATOM 1991 O O . LYS A 1 241 ? 19.446 -5.221 -10.608 1.00 92.00 241 LYS A O 1
ATOM 1996 N N . ILE A 1 242 ? 17.408 -5.556 -11.531 1.00 87.75 242 ILE A N 1
ATOM 1997 C CA . ILE A 1 242 ? 17.214 -6.902 -10.994 1.00 87.75 242 ILE A CA 1
ATOM 1998 C C . ILE A 1 242 ? 18.276 -7.823 -11.618 1.00 87.75 242 ILE A C 1
ATOM 2000 O O . ILE A 1 242 ? 18.476 -7.784 -12.832 1.00 87.75 242 ILE A O 1
ATOM 2004 N N . PRO A 1 243 ? 18.992 -8.624 -10.810 1.00 76.56 243 PRO A N 1
ATOM 2005 C CA . PRO A 1 243 ? 19.985 -9.547 -11.338 1.00 76.56 243 PRO A CA 1
ATOM 2006 C C . PRO A 1 243 ? 19.324 -10.579 -12.255 1.00 76.56 243 PRO A C 1
ATOM 2008 O O . PRO A 1 243 ? 18.312 -11.182 -11.892 1.00 76.56 243 PRO A O 1
ATOM 2011 N N . VAL A 1 244 ? 19.933 -10.782 -13.421 1.00 74.25 244 VAL A N 1
ATOM 2012 C CA . VAL A 1 244 ? 19.655 -11.936 -14.274 1.00 74.25 244 VAL A CA 1
ATOM 2013 C C . VAL A 1 244 ? 20.335 -13.121 -13.595 1.00 74.25 244 VAL A C 1
ATOM 2015 O O . VAL A 1 244 ? 21.550 -13.093 -13.402 1.00 74.25 244 VAL A O 1
ATOM 2018 N N . SER A 1 245 ? 19.533 -14.069 -13.116 1.00 55.38 245 SER A N 1
ATOM 2019 C CA . SER A 1 245 ? 20.002 -15.353 -12.584 1.00 55.38 245 SER A CA 1
ATOM 2020 C C . SER A 1 245 ? 20.704 -16.166 -13.657 1.00 55.38 245 SER A C 1
ATOM 2022 O O . SER A 1 245 ? 20.130 -16.210 -14.771 1.00 55.38 245 SER A O 1
#